Protein AF-A0A3C1XB75-F1 (afdb_monomer_lite)

Sequence (209 aa):
MVLVASLVLFTAVGLPVVGVVQANDVKVDEQVNSETSNEAEIYQPIQLPSEYVAQEQKSNQALDYIKEKYGHSEIESLTITPEDEERVSKALEEYLSLTGYNPLLRRFGRNWWNSRRFIGTVIDVGLIAVGIGAAARSRAALASLLQTHRTLITRVVQGQILRRVGIGVSGIIMSAIRLATTLAGISIGGAITWGLDRDDGRLDGYILA

Secondary structure (DSSP, 8-state):
--------------------------------------TTS---PPPPPGGGHHHHHHHHHHHHHHHHHHTT----SSS--HHHHHHHHHHHHHHHHHHT--TT----SS-GGGBHHHHHHHHHHHHHHHTHHHH-SSHHHHHHHHHHHHHHHHHHHHHHHHHHH----TTSHHHHHHHHHHSTT--HHHHHHHHHHHHTT--SSBS--

pLDDT: mean 72.85, std 21.48, range [25.12, 96.88]

Radius of gyration: 26.7 Å; chains: 1; bounding box: 97×38×71 Å

Foldseek 3Di:
DDDDDDDDDDDDDDDDDDDDDDDDDDDPPPPPVPCPVPLPPPLDDDDAPPVCVVLVVLLVVLLVVLCVVQQADAPPDLDCDVVLLVQLLVQLVSSCVSSVNDLVPQDFDRDSLQFLSNQLSSLVSSCSSNNLNNHDPALVSSLVSCVSCVVVSQCSSQVSCCVRSVDHQPDCQNSLSVSPSVDPPADSSSSSSCVQCVVVPNSNRGHRD

Structure (mmCIF, N/CA/C/O backbone):
data_AF-A0A3C1XB75-F1
#
_entry.id   AF-A0A3C1XB75-F1
#
loop_
_atom_site.group_PDB
_atom_site.id
_atom_site.type_symbol
_atom_site.label_atom_id
_atom_site.label_alt_id
_atom_site.label_comp_id
_atom_site.label_asym_id
_atom_site.label_entity_id
_atom_site.label_seq_id
_atom_site.pdbx_PDB_ins_code
_atom_site.Cartn_x
_atom_site.Cartn_y
_atom_site.Cartn_z
_atom_site.occupancy
_atom_site.B_iso_or_equiv
_atom_site.auth_seq_id
_atom_site.auth_comp_id
_atom_site.auth_asym_id
_atom_site.auth_atom_id
_atom_site.pdbx_PDB_model_num
ATOM 1 N N . MET A 1 1 ? 80.522 11.376 54.074 1.00 36.12 1 MET A N 1
ATOM 2 C CA . MET A 1 1 ? 80.446 10.521 52.869 1.00 36.12 1 MET A CA 1
ATOM 3 C C . MET A 1 1 ? 79.003 10.490 52.404 1.00 36.12 1 MET A C 1
ATOM 5 O O . MET A 1 1 ? 78.111 10.430 53.237 1.00 36.12 1 MET A O 1
ATOM 9 N N . VAL A 1 2 ? 78.819 10.682 51.103 1.00 29.94 2 VAL A N 1
ATOM 10 C CA . VAL A 1 2 ? 77.564 10.978 50.393 1.00 29.94 2 VAL A CA 1
ATOM 11 C C . VAL A 1 2 ? 76.706 9.723 50.213 1.00 29.94 2 VAL A C 1
ATOM 13 O O . VAL A 1 2 ? 77.279 8.674 49.942 1.00 29.94 2 VAL A O 1
ATOM 16 N N . LEU A 1 3 ? 75.375 9.868 50.317 1.00 27.72 3 LEU A N 1
ATOM 17 C CA . LEU A 1 3 ? 74.313 9.341 49.419 1.00 27.72 3 LEU A CA 1
ATOM 18 C C . LEU A 1 3 ? 72.962 9.476 50.159 1.00 27.72 3 LEU A C 1
ATOM 20 O O . LEU A 1 3 ? 72.711 8.762 51.119 1.00 27.72 3 LEU A O 1
ATOM 24 N N . VAL A 1 4 ? 72.223 10.581 49.987 1.00 29.34 4 VAL A N 1
ATOM 25 C CA . VAL A 1 4 ? 71.220 10.853 48.926 1.00 29.34 4 VAL A CA 1
ATOM 26 C C . VAL A 1 4 ? 70.070 9.841 48.933 1.00 29.34 4 VAL A C 1
ATOM 28 O O . VAL A 1 4 ? 70.265 8.699 48.544 1.00 29.34 4 VAL A O 1
ATOM 31 N N . ALA A 1 5 ? 68.866 10.296 49.296 1.00 29.50 5 ALA A N 1
ATOM 32 C CA . ALA A 1 5 ? 67.736 10.432 48.365 1.00 29.50 5 ALA A CA 1
ATOM 33 C C . ALA A 1 5 ? 66.467 10.869 49.119 1.00 29.50 5 ALA A C 1
ATOM 35 O O . ALA A 1 5 ? 65.915 10.137 49.938 1.00 29.50 5 ALA A O 1
ATOM 36 N N . SER A 1 6 ? 66.011 12.080 48.814 1.00 31.06 6 SER A N 1
ATOM 37 C CA . SER A 1 6 ? 64.671 12.571 49.124 1.00 31.06 6 SER A CA 1
ATOM 38 C C . SER A 1 6 ? 63.645 11.995 48.140 1.00 31.06 6 SER A C 1
ATOM 40 O O . SER A 1 6 ? 63.976 11.799 46.974 1.00 31.06 6 SER A O 1
ATOM 42 N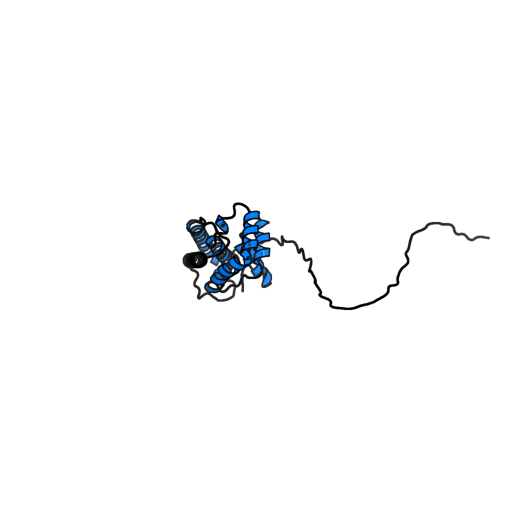 N . LEU A 1 7 ? 62.391 11.885 48.600 1.00 28.86 7 LEU A N 1
ATOM 43 C CA . LEU A 1 7 ? 61.169 12.432 47.970 1.00 28.86 7 LEU A CA 1
ATOM 44 C C . LEU A 1 7 ? 59.985 11.441 47.863 1.00 28.86 7 LEU A C 1
ATOM 46 O O . LEU A 1 7 ? 59.906 10.600 46.979 1.00 28.86 7 LEU A O 1
ATOM 50 N N . VAL A 1 8 ? 59.066 11.604 48.820 1.00 33.09 8 VAL A N 1
ATOM 51 C CA . VAL A 1 8 ? 57.598 11.764 48.717 1.00 33.09 8 VAL A CA 1
ATOM 52 C C . VAL A 1 8 ? 56.913 11.461 47.361 1.00 33.09 8 VAL A C 1
ATOM 54 O O . VAL A 1 8 ? 57.216 12.114 46.371 1.00 33.09 8 VAL A O 1
ATOM 57 N N . LEU A 1 9 ? 55.871 10.610 47.346 1.00 26.84 9 LEU A N 1
ATOM 58 C CA . LEU A 1 9 ? 54.427 10.968 47.315 1.00 26.84 9 LEU A CA 1
ATOM 59 C C . LEU A 1 9 ? 53.575 9.716 46.996 1.00 26.84 9 LEU A C 1
ATOM 61 O O . LEU A 1 9 ? 53.909 8.922 46.122 1.00 26.84 9 LEU A O 1
ATOM 65 N N . PHE A 1 10 ? 52.461 9.553 47.712 1.00 33.44 10 PHE A N 1
ATOM 66 C CA . PHE A 1 10 ? 51.493 8.464 47.545 1.00 33.44 10 PHE A CA 1
ATOM 67 C C . PHE A 1 10 ? 50.733 8.543 46.212 1.00 33.44 10 PHE A C 1
ATOM 69 O O . PHE A 1 10 ? 50.165 9.585 45.892 1.00 33.44 10 PHE A O 1
ATOM 76 N N . THR A 1 11 ? 50.589 7.406 45.525 1.00 30.80 11 THR A N 1
ATOM 77 C CA . THR A 1 11 ? 49.416 7.110 44.684 1.00 30.80 11 THR A CA 1
ATOM 78 C C . THR A 1 11 ? 48.964 5.664 44.886 1.00 30.80 11 THR A C 1
ATOM 80 O O . THR A 1 11 ? 49.751 4.777 45.208 1.00 30.80 11 THR A O 1
ATOM 83 N N . ALA A 1 12 ? 47.649 5.489 44.788 1.00 42.78 12 ALA A N 1
ATOM 84 C CA . ALA A 1 12 ? 46.877 4.314 45.155 1.00 42.78 12 ALA A CA 1
ATOM 85 C C . ALA A 1 12 ? 46.947 3.178 44.128 1.00 42.78 12 ALA A C 1
ATOM 87 O O . ALA A 1 12 ? 46.823 3.441 42.939 1.00 42.78 12 ALA A O 1
ATOM 88 N N . VAL A 1 13 ? 47.002 1.931 44.609 1.00 30.03 13 VAL A N 1
ATOM 89 C CA . VAL A 1 13 ? 46.538 0.688 43.955 1.00 30.03 13 VAL A CA 1
ATOM 90 C C . VAL A 1 13 ? 46.279 -0.282 45.124 1.00 30.03 13 VAL A C 1
ATOM 92 O O . VAL A 1 13 ? 47.150 -0.448 45.969 1.00 30.03 13 VAL A O 1
ATOM 95 N N . GLY A 1 14 ? 45.063 -0.751 45.400 1.00 39.84 14 GLY A N 1
ATOM 96 C CA . GLY A 1 14 ? 44.309 -1.734 44.624 1.00 39.84 14 GLY A CA 1
ATOM 97 C C . GLY A 1 14 ? 44.578 -3.119 45.218 1.00 39.84 14 GLY A C 1
ATOM 98 O O . GLY A 1 14 ? 45.729 -3.536 45.245 1.00 39.84 14 GLY A O 1
ATOM 99 N N . LEU A 1 15 ? 43.554 -3.830 45.700 1.00 28.73 15 LEU A N 1
ATOM 100 C CA . LEU A 1 15 ? 43.683 -5.263 45.978 1.00 28.73 15 LEU A CA 1
ATOM 101 C C . LEU A 1 15 ? 42.408 -6.050 45.637 1.00 28.73 15 LEU A C 1
ATOM 103 O O . LEU A 1 15 ? 41.316 -5.479 45.669 1.00 28.73 15 LEU A O 1
ATOM 107 N N . PRO A 1 16 ? 42.559 -7.341 45.277 1.00 35.97 16 PRO A N 1
ATOM 108 C CA . PRO A 1 16 ? 41.628 -8.038 44.403 1.00 35.97 16 PRO A CA 1
ATOM 109 C C . PRO A 1 16 ? 41.125 -9.385 44.983 1.00 35.97 16 PRO A C 1
ATOM 111 O O . PRO A 1 16 ? 41.622 -9.861 45.995 1.00 35.97 16 PRO A O 1
ATOM 114 N N . VAL A 1 17 ? 40.197 -10.013 44.249 1.00 32.06 17 VAL A N 1
ATOM 115 C CA . VAL A 1 17 ? 39.879 -11.464 44.188 1.00 32.06 17 VAL A CA 1
ATOM 116 C C . VAL A 1 17 ? 39.341 -12.164 45.457 1.00 32.06 17 VAL A C 1
ATOM 118 O O . VAL A 1 17 ? 39.941 -12.142 46.521 1.00 32.06 17 VAL A O 1
ATOM 121 N N . VAL A 1 18 ? 38.228 -12.892 45.293 1.00 28.56 18 VAL A N 1
ATOM 122 C CA . VAL A 1 18 ? 38.076 -14.368 45.419 1.00 28.56 18 VAL A CA 1
ATOM 123 C C . VAL A 1 18 ? 36.593 -14.680 45.656 1.00 28.56 18 VAL A C 1
ATOM 125 O O . VAL A 1 18 ? 35.977 -14.191 46.598 1.00 28.56 18 VAL A O 1
ATOM 128 N N . GLY A 1 19 ? 36.019 -15.470 44.747 1.00 31.75 19 GLY A N 1
ATOM 129 C CA . GLY A 1 19 ? 34.617 -15.874 44.760 1.00 31.75 19 GLY A CA 1
ATOM 130 C C . GLY A 1 19 ? 34.340 -17.173 45.513 1.00 31.75 19 GLY A C 1
ATOM 131 O O . GLY A 1 19 ? 35.252 -17.864 45.959 1.00 31.75 19 GLY A O 1
ATOM 132 N N . VAL A 1 20 ? 33.054 -17.527 45.558 1.00 29.64 20 VAL A N 1
ATOM 133 C CA . VAL A 1 20 ? 32.569 -18.897 45.762 1.00 29.64 20 VAL A CA 1
ATOM 134 C C . VAL A 1 20 ? 31.421 -19.147 44.774 1.00 29.64 20 VAL A C 1
ATOM 136 O O . VAL A 1 20 ? 30.495 -18.348 44.662 1.00 29.64 20 VAL A O 1
ATOM 139 N N . VAL A 1 21 ? 31.560 -20.241 44.025 1.00 30.59 21 VAL A N 1
ATOM 140 C CA . VAL A 1 21 ? 30.661 -20.836 43.014 1.00 30.59 21 VAL A CA 1
ATOM 141 C C . VAL A 1 21 ? 29.564 -21.643 43.743 1.00 30.59 21 VAL A C 1
ATOM 143 O O . VAL A 1 21 ? 29.858 -22.200 44.793 1.00 30.59 21 VAL A O 1
ATOM 146 N N . GLN A 1 22 ? 28.283 -21.672 43.342 1.00 28.11 22 GLN A N 1
ATOM 147 C CA . GLN A 1 22 ? 27.605 -22.619 42.416 1.00 28.11 22 GLN A CA 1
ATOM 148 C C . GLN A 1 22 ? 26.078 -22.323 42.556 1.00 28.11 22 GLN A C 1
ATOM 150 O O . GLN A 1 22 ? 25.660 -21.912 43.632 1.00 28.11 22 GLN A O 1
ATOM 155 N N . ALA A 1 23 ? 25.173 -22.451 41.580 1.00 29.08 23 ALA A N 1
ATOM 156 C CA . ALA A 1 23 ? 24.988 -23.542 40.636 1.00 29.08 23 ALA A CA 1
ATOM 157 C C . ALA A 1 23 ? 24.264 -23.112 39.344 1.00 29.08 23 ALA A C 1
ATOM 159 O O . ALA A 1 23 ? 23.536 -22.124 39.307 1.00 29.08 23 ALA A O 1
ATOM 160 N N . ASN A 1 24 ? 24.524 -23.903 38.303 1.00 35.34 24 ASN A N 1
ATOM 161 C CA . ASN A 1 24 ? 23.950 -23.856 36.964 1.00 35.34 24 ASN A CA 1
ATOM 162 C C . ASN A 1 24 ? 22.414 -23.883 36.986 1.00 35.34 24 ASN A C 1
ATOM 164 O O . ASN A 1 24 ? 21.842 -24.660 37.743 1.00 35.34 24 ASN A O 1
ATOM 168 N N . ASP A 1 25 ? 21.766 -23.125 36.098 1.00 29.78 25 ASP A N 1
ATOM 169 C CA . ASP A 1 25 ? 21.151 -23.731 34.911 1.00 29.78 25 ASP A CA 1
ATOM 170 C C . ASP A 1 25 ? 20.560 -22.686 33.944 1.00 29.78 25 ASP A C 1
ATOM 172 O O . ASP A 1 25 ? 19.950 -21.700 34.341 1.00 29.78 25 ASP A O 1
ATOM 176 N N . VAL A 1 26 ? 20.763 -22.968 32.651 1.00 31.72 26 VAL A N 1
ATOM 177 C CA . VAL A 1 26 ? 20.165 -22.356 31.449 1.00 31.72 26 VAL A CA 1
ATOM 178 C C . VAL A 1 26 ? 20.532 -20.892 31.155 1.00 31.72 26 VAL A C 1
ATOM 180 O O . VAL A 1 26 ? 19.888 -19.938 31.582 1.00 31.72 26 VAL A O 1
ATOM 183 N N . LYS A 1 27 ? 21.521 -20.726 30.265 1.00 25.12 27 LYS A N 1
ATOM 184 C CA . LYS A 1 27 ? 21.645 -19.526 29.431 1.00 25.12 27 LYS A CA 1
ATOM 185 C C . LYS A 1 27 ? 20.451 -19.459 28.477 1.00 25.12 27 LYS A C 1
ATOM 187 O O . LYS A 1 27 ? 20.427 -20.159 27.467 1.00 25.12 27 LYS A O 1
ATOM 192 N N . VAL A 1 28 ? 19.495 -18.588 28.769 1.00 31.84 28 VAL A N 1
ATOM 193 C CA . VAL A 1 28 ? 18.826 -17.850 27.700 1.00 31.84 28 VAL A CA 1
ATOM 194 C C . VAL A 1 28 ? 19.757 -16.678 27.427 1.00 31.84 28 VAL A C 1
ATOM 196 O O . VAL A 1 28 ? 19.811 -15.741 28.219 1.00 31.84 28 VAL A O 1
ATOM 199 N N . ASP A 1 29 ? 20.558 -16.771 26.363 1.00 28.27 29 ASP A N 1
ATOM 200 C CA . ASP A 1 29 ? 21.160 -15.577 25.768 1.00 28.27 29 ASP A CA 1
ATOM 201 C C . ASP A 1 29 ? 20.000 -14.749 25.210 1.00 28.27 29 ASP A C 1
ATOM 203 O O . ASP A 1 29 ? 19.654 -14.800 24.032 1.00 28.27 29 ASP A O 1
ATOM 207 N N . GLU A 1 30 ? 19.356 -13.990 26.090 1.00 33.44 30 GLU A N 1
ATOM 208 C CA . GLU A 1 30 ? 18.640 -12.795 25.695 1.00 33.44 30 GLU A CA 1
ATOM 209 C C . GLU A 1 30 ? 19.725 -11.753 25.408 1.00 33.44 30 GLU A C 1
ATOM 211 O O . GLU A 1 30 ? 19.961 -10.813 26.166 1.00 33.44 30 GLU A O 1
ATOM 216 N N . GLN A 1 31 ? 20.431 -11.945 24.288 1.00 27.83 31 GLN A N 1
ATOM 217 C CA . GLN A 1 31 ? 21.004 -10.818 23.573 1.00 27.83 31 GLN A CA 1
ATOM 218 C C . GLN A 1 31 ? 19.809 -9.989 23.100 1.00 27.83 31 GLN A C 1
ATOM 220 O O . GLN A 1 31 ? 19.358 -10.066 21.958 1.00 27.83 31 GLN A O 1
ATOM 225 N N . VAL A 1 32 ? 19.296 -9.159 24.007 1.00 37.03 32 VAL A N 1
ATOM 226 C CA . VAL A 1 32 ? 18.780 -7.857 23.629 1.00 37.03 32 VAL A CA 1
ATOM 227 C C . VAL A 1 32 ? 19.977 -7.168 22.995 1.00 37.03 32 VAL A C 1
ATOM 229 O O . VAL A 1 32 ? 20.787 -6.540 23.674 1.00 37.03 32 VAL A O 1
ATOM 232 N N . ASN A 1 33 ? 20.141 -7.365 21.686 1.00 30.86 33 ASN A N 1
ATOM 233 C CA . ASN A 1 33 ? 20.952 -6.477 20.885 1.00 30.86 33 ASN A CA 1
ATOM 234 C C . ASN A 1 33 ? 20.280 -5.115 21.032 1.00 30.86 33 ASN A C 1
ATOM 236 O O . ASN A 1 33 ? 19.321 -4.779 20.339 1.00 30.86 33 ASN A O 1
ATOM 240 N N . SER A 1 34 ? 20.771 -4.349 22.002 1.00 38.91 34 SER A N 1
ATOM 241 C CA . SER A 1 34 ? 20.609 -2.913 22.102 1.00 38.91 34 SER A CA 1
ATOM 242 C C . SER A 1 34 ? 21.405 -2.284 20.965 1.00 38.91 34 SER A C 1
ATOM 244 O O . SER A 1 34 ? 22.371 -1.556 21.169 1.00 38.91 34 SER A O 1
ATOM 246 N N . GLU A 1 35 ? 21.005 -2.606 19.747 1.00 35.00 35 GLU A N 1
ATOM 247 C CA . GLU A 1 35 ? 21.258 -1.793 18.587 1.00 35.00 35 GLU A CA 1
ATOM 248 C C . GLU A 1 35 ? 20.066 -0.852 18.48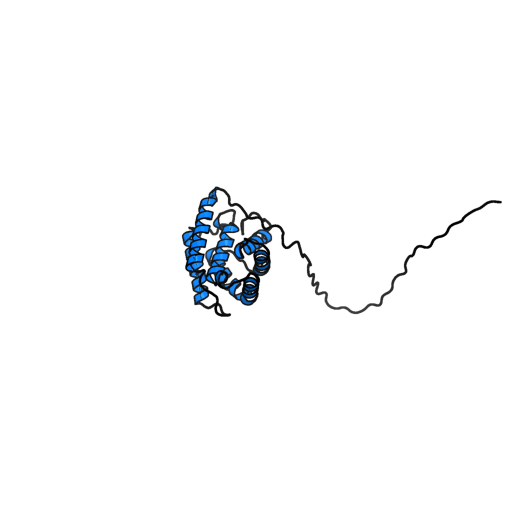3 1.00 35.00 35 GLU A C 1
ATOM 250 O O . GLU A 1 35 ? 19.183 -0.968 17.637 1.00 35.00 35 GLU A O 1
ATOM 255 N N . THR A 1 36 ? 20.073 0.148 19.363 1.00 38.22 36 THR A N 1
ATOM 256 C CA . THR A 1 36 ? 19.521 1.465 19.044 1.00 38.22 36 THR A CA 1
ATOM 257 C C . THR A 1 36 ? 20.415 2.071 17.955 1.00 38.22 36 THR A C 1
ATOM 259 O O . THR A 1 36 ? 21.083 3.083 18.148 1.00 38.22 36 THR A O 1
ATOM 262 N N . SER A 1 37 ? 20.512 1.383 16.819 1.00 40.25 37 SER A N 1
ATOM 263 C CA . SER A 1 37 ? 21.239 1.799 15.635 1.00 40.25 37 SER A CA 1
ATOM 264 C C . SER A 1 37 ? 20.404 2.902 15.023 1.00 40.25 37 SER A C 1
ATOM 266 O O . SER A 1 37 ? 19.467 2.612 14.293 1.00 40.25 37 SER A O 1
ATOM 268 N N . ASN A 1 38 ? 20.682 4.145 15.429 1.00 45.59 38 ASN A N 1
ATOM 269 C CA . ASN A 1 38 ? 20.239 5.391 14.806 1.00 45.59 38 ASN A CA 1
ATOM 270 C C . ASN A 1 38 ? 18.934 5.230 14.003 1.00 45.59 38 ASN A C 1
ATOM 272 O O . ASN A 1 38 ? 18.988 5.022 12.793 1.00 45.59 38 ASN A O 1
ATOM 276 N N . GLU A 1 39 ? 17.761 5.359 14.639 1.00 48.62 39 GLU A N 1
ATOM 277 C CA . GLU A 1 39 ? 16.427 5.266 13.990 1.00 48.62 39 GLU A CA 1
ATOM 278 C C . GLU A 1 39 ? 16.197 6.318 12.864 1.00 48.62 39 GLU A C 1
ATOM 280 O O . GLU A 1 39 ? 15.101 6.453 12.325 1.00 48.62 39 GLU A O 1
ATOM 285 N N . ALA A 1 40 ? 17.245 7.055 12.491 1.00 48.78 40 ALA A N 1
ATOM 286 C CA . ALA A 1 40 ? 17.360 7.995 11.391 1.00 48.78 40 ALA A CA 1
ATOM 287 C C . ALA A 1 40 ? 18.555 7.659 10.475 1.00 48.78 40 ALA A C 1
ATOM 289 O O . ALA A 1 40 ? 19.253 8.563 10.012 1.00 48.78 40 ALA A O 1
ATOM 290 N N . GLU A 1 41 ? 18.823 6.381 10.191 1.00 55.88 41 GLU A N 1
ATOM 291 C CA . GLU A 1 41 ? 19.498 6.046 8.935 1.00 55.88 41 GLU A CA 1
ATOM 292 C C . GLU A 1 41 ? 18.631 6.650 7.822 1.00 55.88 41 GLU A C 1
ATOM 294 O O . GLU A 1 41 ? 17.483 6.258 7.617 1.00 55.88 41 GLU A O 1
ATOM 299 N N . ILE A 1 42 ? 19.119 7.763 7.276 1.00 64.31 42 ILE A N 1
ATOM 300 C CA . ILE A 1 42 ? 18.315 8.800 6.632 1.00 64.31 42 ILE A CA 1
ATOM 301 C C . ILE A 1 42 ? 17.463 8.154 5.543 1.00 64.31 42 ILE A C 1
ATOM 303 O O . ILE A 1 42 ? 18.012 7.659 4.561 1.00 64.31 42 ILE A O 1
ATOM 307 N N . TYR A 1 43 ? 16.136 8.162 5.705 1.00 65.44 43 TYR A N 1
ATOM 308 C CA . TYR A 1 43 ? 15.220 7.763 4.642 1.00 65.44 43 TYR A CA 1
ATOM 309 C C . TYR A 1 43 ? 15.577 8.556 3.383 1.00 65.44 43 TYR A C 1
ATOM 311 O O . TYR A 1 43 ? 15.373 9.769 3.322 1.00 65.44 43 TYR A O 1
ATOM 319 N N . GLN A 1 44 ? 16.141 7.876 2.388 1.00 66.50 44 GLN A N 1
ATOM 320 C CA . GLN A 1 44 ? 16.466 8.493 1.112 1.00 66.50 44 GLN A CA 1
ATOM 321 C C . GLN A 1 44 ? 15.243 8.350 0.211 1.00 66.50 44 GLN A C 1
ATOM 323 O O . GLN A 1 44 ? 14.865 7.220 -0.104 1.00 66.50 44 GLN A O 1
ATOM 328 N N . PRO A 1 45 ? 14.567 9.433 -0.204 1.00 64.69 45 PRO A N 1
ATOM 329 C CA . PRO A 1 45 ? 13.555 9.330 -1.244 1.00 64.69 45 PRO A CA 1
ATOM 330 C C . PRO A 1 45 ? 14.235 8.872 -2.538 1.00 64.69 45 PRO A C 1
ATOM 332 O O . PRO A 1 45 ? 15.220 9.462 -2.970 1.00 64.69 45 PRO A O 1
ATOM 335 N N . ILE A 1 46 ? 13.728 7.804 -3.151 1.00 69.25 46 ILE A N 1
ATOM 336 C CA . ILE A 1 46 ? 14.305 7.285 -4.393 1.00 69.25 46 ILE A CA 1
ATOM 337 C C . ILE A 1 46 ? 13.624 7.942 -5.579 1.00 69.25 46 ILE A C 1
ATOM 339 O O . ILE A 1 46 ? 12.396 7.959 -5.676 1.00 69.25 46 ILE A O 1
ATOM 343 N N . GLN A 1 47 ? 14.448 8.484 -6.472 1.00 70.44 47 GLN A N 1
ATOM 344 C CA . GLN A 1 47 ? 14.017 8.878 -7.802 1.00 70.44 47 GLN A CA 1
ATOM 345 C C . GLN A 1 47 ? 13.999 7.641 -8.691 1.00 70.44 47 GLN A C 1
ATOM 347 O O . GLN A 1 47 ? 14.989 6.916 -8.796 1.00 70.44 47 GLN A O 1
ATOM 352 N N . LEU A 1 48 ? 12.850 7.400 -9.313 1.00 76.75 48 LEU A N 1
ATOM 353 C CA . LEU A 1 48 ? 12.727 6.372 -10.330 1.00 76.75 48 LEU A CA 1
ATOM 354 C C . LEU A 1 48 ? 13.574 6.740 -11.563 1.00 76.75 48 LEU A C 1
ATOM 356 O O . LEU A 1 48 ? 13.737 7.927 -11.858 1.00 76.75 48 LEU A O 1
ATOM 360 N N . PRO A 1 49 ? 14.087 5.742 -12.306 1.00 81.19 49 PRO A N 1
ATOM 361 C CA . PRO A 1 49 ? 14.659 5.953 -13.631 1.00 81.19 49 PRO A CA 1
ATOM 362 C C . PRO A 1 49 ? 13.730 6.768 -14.535 1.00 81.19 49 PRO A C 1
ATOM 364 O O . PRO A 1 49 ? 12.502 6.682 -14.425 1.00 81.19 49 PRO A O 1
ATOM 367 N N . SER A 1 50 ? 14.310 7.542 -15.454 1.00 81.25 50 SER A N 1
ATOM 368 C CA . SER A 1 50 ? 13.554 8.456 -16.316 1.00 81.25 50 SER A CA 1
ATOM 369 C C . SER A 1 50 ? 12.522 7.736 -17.190 1.00 81.25 50 SER A C 1
ATOM 371 O O . SER A 1 50 ? 11.469 8.308 -17.472 1.00 81.25 50 SER A O 1
ATOM 373 N N . GLU A 1 51 ? 12.753 6.467 -17.549 1.00 82.56 51 GLU A N 1
ATOM 374 C CA . GLU A 1 51 ? 11.776 5.649 -18.277 1.00 82.56 51 GLU A CA 1
ATOM 375 C C . GLU A 1 51 ? 10.479 5.357 -17.499 1.00 82.56 51 GLU A C 1
ATOM 377 O O . GLU A 1 51 ? 9.484 4.961 -18.108 1.00 82.56 51 GLU A O 1
ATOM 382 N N . TYR A 1 52 ? 10.464 5.562 -16.176 1.00 85.44 52 TYR A N 1
ATOM 383 C CA . TYR A 1 52 ? 9.335 5.235 -15.298 1.00 85.44 52 TYR A CA 1
ATOM 384 C C . TYR A 1 52 ? 8.584 6.448 -14.737 1.00 85.44 52 TYR A C 1
ATOM 386 O O . TYR A 1 52 ? 7.624 6.283 -13.980 1.00 85.44 52 TYR A O 1
ATOM 394 N N . VAL A 1 53 ? 8.950 7.665 -15.149 1.00 86.00 53 VAL A N 1
ATOM 395 C CA . VAL A 1 53 ? 8.287 8.911 -14.716 1.00 86.00 53 VAL A CA 1
ATOM 396 C C . VAL A 1 53 ? 6.792 8.908 -15.057 1.00 86.00 53 VAL A C 1
ATOM 398 O O . VAL A 1 53 ? 5.961 9.335 -14.257 1.00 86.00 53 VAL A O 1
ATOM 401 N N . ALA A 1 54 ? 6.413 8.373 -16.221 1.00 89.94 54 ALA A N 1
ATOM 402 C CA . ALA A 1 54 ? 5.008 8.296 -16.621 1.00 89.94 54 ALA A CA 1
ATOM 403 C C . ALA A 1 54 ? 4.195 7.355 -15.710 1.00 89.94 54 ALA A C 1
ATOM 405 O O . ALA A 1 54 ? 3.042 7.636 -15.382 1.00 89.94 54 ALA A O 1
ATOM 406 N N . GLN A 1 55 ? 4.787 6.239 -15.288 1.00 91.06 55 GLN A N 1
ATOM 407 C CA . GLN A 1 55 ? 4.180 5.259 -14.389 1.00 91.06 55 GLN A CA 1
ATOM 408 C C . GLN A 1 55 ? 4.060 5.829 -12.977 1.00 91.06 55 GLN A C 1
ATOM 410 O O . GLN A 1 55 ? 3.031 5.653 -12.330 1.00 91.06 55 GLN A O 1
ATOM 415 N N . GLU A 1 56 ? 5.066 6.574 -12.525 1.00 89.00 56 GLU A N 1
ATOM 416 C CA . GLU A 1 56 ? 5.018 7.309 -11.263 1.00 89.00 56 GLU A CA 1
ATOM 417 C C . GLU A 1 56 ? 3.882 8.339 -11.253 1.00 89.00 56 GLU A C 1
ATOM 419 O O . GLU A 1 56 ? 3.103 8.396 -10.301 1.00 89.00 56 GLU A O 1
ATOM 424 N N . GLN A 1 57 ? 3.724 9.105 -12.335 1.00 91.75 57 GLN A N 1
ATOM 425 C CA . GLN A 1 57 ? 2.636 10.072 -12.460 1.00 91.75 57 GLN A CA 1
ATOM 426 C C . GLN A 1 57 ? 1.260 9.393 -12.433 1.00 91.75 57 GLN A C 1
ATOM 428 O O . GLN A 1 57 ? 0.379 9.844 -11.701 1.00 91.75 57 GLN A O 1
ATOM 433 N N . LYS A 1 58 ? 1.087 8.278 -13.157 1.00 94.44 58 LYS A N 1
ATOM 434 C CA . LYS A 1 58 ? -0.147 7.471 -13.107 1.00 94.44 58 LYS A CA 1
ATOM 435 C C . LYS A 1 58 ? -0.420 6.924 -11.710 1.00 94.44 58 LYS A C 1
ATOM 437 O O . LYS A 1 58 ? -1.555 6.968 -11.252 1.00 94.44 58 LYS A O 1
ATOM 442 N N . SER A 1 59 ? 0.613 6.440 -11.022 1.00 93.94 59 SER A N 1
ATOM 443 C CA . SER A 1 59 ? 0.515 5.971 -9.638 1.00 93.94 59 SER A CA 1
ATOM 444 C C . SER A 1 59 ? 0.044 7.074 -8.693 1.00 93.94 59 SER A C 1
ATOM 446 O O . SER A 1 59 ? -0.844 6.835 -7.879 1.00 93.94 59 SER A O 1
ATOM 448 N N . ASN A 1 60 ? 0.588 8.286 -8.816 1.00 93.19 60 ASN A N 1
ATOM 449 C CA . ASN A 1 60 ? 0.177 9.418 -7.984 1.00 93.19 60 ASN A CA 1
ATOM 450 C C . ASN A 1 60 ? -1.280 9.823 -8.266 1.00 93.19 60 ASN A C 1
ATOM 452 O O . ASN A 1 60 ? -2.058 9.980 -7.332 1.00 93.19 60 ASN A O 1
ATOM 456 N N . GLN A 1 61 ? -1.675 9.899 -9.541 1.00 95.75 61 GLN A N 1
ATOM 457 C CA . GLN A 1 61 ? -3.063 10.186 -9.932 1.00 95.75 61 GLN A CA 1
ATOM 458 C C . GLN A 1 61 ? -4.041 9.120 -9.418 1.00 95.75 61 GLN A C 1
ATOM 460 O O . GLN A 1 61 ? -5.109 9.448 -8.905 1.00 95.75 61 GLN A O 1
ATOM 465 N N . ALA A 1 62 ? -3.667 7.842 -9.516 1.00 96.88 62 ALA A N 1
ATOM 466 C CA . ALA A 1 62 ? -4.461 6.740 -8.987 1.00 96.88 62 ALA A CA 1
ATOM 467 C C . ALA A 1 62 ? -4.582 6.815 -7.459 1.00 96.88 62 ALA A C 1
ATOM 469 O O . ALA A 1 62 ? -5.662 6.601 -6.919 1.00 96.88 62 ALA A O 1
ATOM 470 N N . LEU A 1 63 ? -3.498 7.149 -6.754 1.00 94.62 63 LEU A N 1
ATOM 471 C CA . LEU A 1 63 ? -3.528 7.337 -5.306 1.00 94.62 63 LEU A CA 1
ATOM 472 C C . LEU A 1 63 ? -4.480 8.471 -4.904 1.00 94.62 63 LEU A C 1
ATOM 474 O O . LEU A 1 63 ? -5.233 8.311 -3.945 1.00 94.62 63 LEU A O 1
ATOM 478 N N . ASP A 1 64 ? -4.464 9.595 -5.618 1.00 94.56 64 ASP A N 1
ATOM 479 C CA . ASP A 1 64 ? -5.350 10.725 -5.326 1.00 94.56 64 ASP A CA 1
ATOM 480 C C . ASP A 1 64 ? -6.825 10.355 -5.539 1.00 94.56 64 ASP A C 1
ATOM 482 O O . ASP A 1 64 ? -7.651 10.631 -4.668 1.00 94.56 64 ASP A O 1
ATOM 486 N N . TYR A 1 65 ? -7.136 9.604 -6.602 1.00 95.25 65 TYR A N 1
ATOM 487 C CA . TYR A 1 65 ? -8.467 9.021 -6.807 1.00 95.25 65 TYR A CA 1
ATOM 488 C C . TYR A 1 65 ? -8.894 8.111 -5.643 1.00 95.25 65 TYR A C 1
ATOM 490 O O . TYR A 1 65 ? -10.015 8.210 -5.138 1.00 95.25 65 TYR A O 1
ATOM 498 N N . ILE A 1 66 ? -8.001 7.232 -5.174 1.00 94.50 66 ILE A N 1
ATOM 499 C CA . ILE A 1 66 ? -8.296 6.348 -4.038 1.00 94.50 66 ILE A CA 1
ATOM 500 C C . ILE A 1 66 ? -8.536 7.147 -2.758 1.00 94.50 66 ILE A C 1
ATOM 502 O O . ILE A 1 66 ? -9.455 6.819 -2.009 1.00 94.50 66 ILE A O 1
ATOM 506 N N . LYS A 1 67 ? -7.743 8.188 -2.488 1.00 91.56 67 LYS A N 1
ATOM 507 C CA . LYS A 1 67 ? -7.943 9.053 -1.316 1.00 91.56 67 LYS A CA 1
ATOM 508 C C . LYS A 1 67 ? -9.299 9.744 -1.363 1.00 91.56 67 LYS A C 1
ATOM 510 O O . LYS A 1 67 ? -9.988 9.769 -0.351 1.00 91.56 67 LYS A O 1
ATOM 515 N N . GLU A 1 68 ? -9.702 10.261 -2.519 1.00 91.62 68 GLU A N 1
ATOM 516 C CA . GLU A 1 68 ? -11.009 10.899 -2.681 1.00 91.62 68 GLU A CA 1
ATOM 517 C C . GLU A 1 68 ? -12.150 9.904 -2.422 1.00 91.62 68 GLU A C 1
ATOM 519 O O . GLU A 1 68 ? -13.062 10.173 -1.638 1.00 91.62 68 GLU A O 1
ATOM 524 N N . LYS A 1 69 ? -12.066 8.712 -3.018 1.00 92.56 69 LYS A N 1
ATOM 525 C CA . LYS A 1 69 ? -13.139 7.713 -2.964 1.00 92.56 69 LYS A CA 1
ATOM 526 C C . LYS A 1 69 ? -13.216 6.946 -1.643 1.00 92.56 69 LYS A C 1
ATOM 528 O O . LYS A 1 69 ? -14.308 6.691 -1.145 1.00 92.56 69 LYS A O 1
ATOM 533 N N . TYR A 1 70 ? -12.073 6.563 -1.078 1.00 89.56 70 TYR A N 1
ATOM 534 C CA . TYR A 1 70 ? -11.984 5.681 0.091 1.00 89.56 70 TYR A CA 1
ATOM 535 C C . TYR A 1 70 ? -11.433 6.373 1.343 1.00 89.56 70 TYR A C 1
ATOM 537 O O . TYR A 1 70 ? -11.493 5.784 2.418 1.00 89.56 70 TYR A O 1
ATOM 545 N N . GLY A 1 71 ? -10.916 7.599 1.252 1.00 84.06 71 GLY A N 1
ATOM 546 C CA . GLY A 1 71 ? -10.294 8.303 2.380 1.00 84.06 71 GLY A CA 1
ATOM 547 C C . GLY A 1 71 ? -11.267 8.927 3.380 1.00 84.06 71 GLY A C 1
ATOM 548 O O . GLY A 1 71 ? -10.815 9.493 4.365 1.00 84.06 71 GLY A O 1
ATOM 549 N N . HIS A 1 72 ? -12.578 8.828 3.153 1.00 78.19 72 HIS A N 1
ATOM 550 C CA . HIS A 1 72 ? -13.603 9.441 4.008 1.00 78.19 72 HIS A CA 1
ATOM 551 C C . HIS A 1 72 ? -14.207 8.498 5.052 1.00 78.19 72 HIS A C 1
ATOM 553 O O . HIS A 1 72 ? -15.106 8.909 5.778 1.00 78.19 72 HIS A O 1
ATOM 559 N N . SER A 1 73 ? -13.775 7.238 5.126 1.00 70.38 73 SER A N 1
ATOM 560 C CA . SER A 1 73 ? -14.340 6.320 6.120 1.00 70.38 73 SER A CA 1
ATOM 561 C C . SER A 1 73 ? -13.398 6.064 7.267 1.00 70.38 73 SER A C 1
ATOM 563 O O . SER A 1 73 ? -12.222 5.765 7.069 1.00 70.38 73 SER A O 1
ATOM 565 N N . GLU A 1 74 ? -13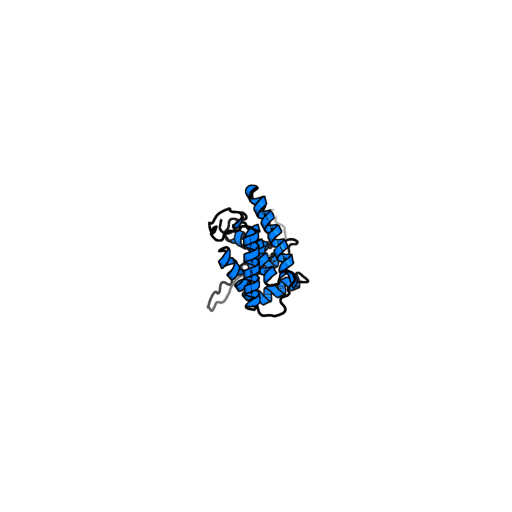.968 6.127 8.458 1.00 67.69 74 GLU A N 1
ATOM 566 C CA . GLU A 1 74 ? -13.295 5.839 9.708 1.00 67.69 74 GLU A CA 1
ATOM 567 C C . GLU A 1 74 ? -13.553 4.380 10.102 1.00 67.69 74 GLU A C 1
ATOM 569 O O . GLU A 1 74 ? -14.637 3.839 9.883 1.00 67.69 74 GLU A O 1
ATOM 574 N N . ILE A 1 75 ? -12.548 3.734 10.694 1.00 65.44 75 ILE A N 1
ATOM 575 C CA . ILE A 1 75 ? -12.758 2.460 11.383 1.00 65.44 75 ILE A CA 1
ATOM 576 C C . ILE A 1 75 ? -13.511 2.780 12.669 1.00 65.44 75 ILE A C 1
ATOM 578 O O . ILE A 1 75 ? -12.911 3.226 13.646 1.00 65.44 75 ILE A O 1
ATOM 582 N N . GLU A 1 76 ? -14.823 2.574 12.668 1.00 54.53 76 GLU A N 1
ATOM 583 C CA . GLU A 1 76 ? -15.663 2.838 13.842 1.00 54.53 76 GLU A CA 1
ATOM 584 C C . GLU A 1 76 ? -15.584 1.719 14.897 1.00 54.53 76 GLU A C 1
ATOM 586 O O . GLU A 1 76 ? -15.981 1.924 16.044 1.00 54.53 76 GLU A O 1
ATOM 591 N N . SER A 1 77 ? -15.056 0.533 14.553 1.00 53.50 77 SER A N 1
ATOM 592 C CA . SER A 1 77 ? -15.053 -0.633 15.448 1.00 53.50 77 SER A CA 1
ATOM 593 C C . SER A 1 77 ? -13.727 -1.400 15.481 1.00 53.50 77 SER A C 1
ATOM 595 O O . SER A 1 77 ? -12.977 -1.440 14.511 1.00 53.50 77 SER A O 1
ATOM 597 N N . LEU A 1 78 ? -13.466 -2.082 16.603 1.00 57.06 78 LEU A N 1
ATOM 598 C CA . LEU A 1 78 ? -12.256 -2.880 16.864 1.00 57.06 78 LEU A CA 1
ATOM 599 C C . LEU A 1 78 ? -12.085 -4.121 15.955 1.00 57.06 78 LEU A C 1
ATOM 601 O O . LEU A 1 78 ? -11.135 -4.891 16.132 1.00 57.06 78 LEU A O 1
ATOM 605 N N . THR A 1 79 ? -12.994 -4.331 15.007 1.00 67.56 79 THR A N 1
ATOM 606 C CA . THR A 1 79 ? -13.126 -5.549 14.208 1.00 67.56 79 THR A CA 1
ATOM 607 C C . THR A 1 79 ? -13.088 -5.194 12.731 1.00 67.56 79 THR A C 1
ATOM 609 O O . THR A 1 79 ? -13.955 -4.467 12.263 1.00 67.56 79 THR A O 1
ATOM 612 N N . ILE A 1 80 ? -12.109 -5.742 12.002 1.00 72.75 80 ILE A N 1
ATOM 613 C CA . ILE A 1 80 ? -12.136 -5.708 10.537 1.00 72.75 80 ILE A CA 1
ATOM 614 C C . ILE A 1 80 ? -13.204 -6.700 10.082 1.00 72.75 80 ILE A C 1
ATOM 616 O O . ILE A 1 80 ? -13.120 -7.894 10.384 1.00 72.75 80 ILE A O 1
ATOM 620 N N . THR A 1 81 ? -14.224 -6.186 9.412 1.00 81.81 81 THR A N 1
ATOM 621 C CA . THR A 1 81 ? -15.355 -6.952 8.895 1.00 81.81 81 THR A CA 1
ATOM 622 C C . THR A 1 81 ? -15.042 -7.515 7.503 1.00 81.81 81 THR A C 1
ATOM 624 O O . THR A 1 81 ? -14.121 -7.046 6.829 1.00 81.81 81 THR A O 1
ATOM 627 N N . PRO A 1 82 ? -15.810 -8.505 7.013 1.00 84.75 82 PRO A N 1
ATOM 628 C CA . PRO A 1 82 ? -15.721 -8.930 5.616 1.00 84.75 82 PRO A CA 1
ATOM 629 C C . PRO A 1 82 ? -15.926 -7.777 4.618 1.00 84.75 82 PRO A C 1
ATOM 631 O O . PRO A 1 82 ? -15.315 -7.776 3.553 1.00 84.75 82 PRO A O 1
ATOM 634 N N . GLU A 1 83 ? -16.738 -6.779 4.977 1.00 84.81 83 GLU A N 1
ATOM 635 C CA . GLU A 1 83 ? -16.976 -5.579 4.166 1.00 84.81 83 GLU A CA 1
ATOM 636 C C . GLU A 1 83 ? -15.708 -4.720 4.051 1.00 84.81 83 GLU A C 1
ATOM 638 O O . GLU A 1 83 ? -15.383 -4.232 2.968 1.00 84.81 83 GLU A O 1
ATOM 643 N N . ASP A 1 84 ? -14.935 -4.601 5.133 1.00 84.06 84 ASP A N 1
ATOM 644 C CA . ASP A 1 84 ? -13.641 -3.915 5.123 1.00 84.06 84 ASP A CA 1
ATOM 645 C C . ASP A 1 84 ? -12.612 -4.667 4.267 1.00 84.06 84 ASP A C 1
ATOM 647 O O . ASP A 1 84 ? -11.871 -4.055 3.495 1.00 84.06 84 ASP A O 1
ATOM 651 N N . GLU A 1 85 ? -12.573 -6.002 4.346 1.00 87.31 85 GLU A N 1
ATOM 652 C CA . GLU A 1 85 ? -11.702 -6.808 3.480 1.00 87.31 85 GLU A CA 1
ATOM 653 C C . GLU A 1 85 ? -12.063 -6.646 1.997 1.00 87.31 85 GLU A C 1
ATOM 655 O O . GLU A 1 85 ? -11.173 -6.506 1.149 1.00 87.31 85 GLU A O 1
ATOM 660 N N . GLU A 1 86 ? -13.359 -6.639 1.675 1.00 90.50 86 GLU A N 1
ATOM 661 C CA . GLU A 1 86 ? -13.863 -6.409 0.319 1.00 90.50 86 GLU A CA 1
ATOM 662 C C . GLU A 1 86 ? -13.527 -4.998 -0.165 1.00 90.50 86 GLU A C 1
ATOM 664 O O . GLU A 1 86 ? -13.104 -4.804 -1.307 1.00 90.50 86 GLU A O 1
ATOM 669 N N . ARG A 1 87 ? -13.645 -4.002 0.708 1.00 90.75 87 ARG A N 1
ATOM 670 C CA . ARG A 1 87 ? -13.272 -2.625 0.403 1.00 90.75 87 ARG A CA 1
ATOM 671 C C . ARG A 1 87 ? -11.784 -2.488 0.096 1.00 90.75 87 ARG A C 1
ATOM 673 O O . ARG A 1 87 ? -11.432 -1.844 -0.892 1.00 90.75 87 ARG A O 1
ATOM 680 N N . VAL A 1 88 ? -10.912 -3.110 0.890 1.00 92.00 88 VAL A N 1
ATOM 681 C CA . VAL A 1 88 ? -9.465 -3.161 0.612 1.00 92.00 88 VAL A CA 1
ATOM 682 C C . VAL A 1 88 ? -9.201 -3.840 -0.724 1.00 92.00 88 VAL A C 1
ATOM 684 O O . VAL A 1 88 ? -8.412 -3.343 -1.527 1.00 92.00 88 VAL A O 1
ATOM 687 N N . SER A 1 89 ? -9.887 -4.954 -0.981 1.00 94.00 89 SER A N 1
ATOM 688 C CA . SER A 1 89 ? -9.814 -5.683 -2.246 1.00 94.00 89 SER A CA 1
ATOM 689 C C . SER A 1 89 ? -10.158 -4.778 -3.435 1.00 94.00 89 SER A C 1
ATOM 691 O O . SER A 1 89 ? -9.352 -4.663 -4.358 1.00 94.00 89 SER A O 1
ATOM 693 N N . LYS A 1 90 ? -11.299 -4.079 -3.381 1.00 95.38 90 LYS A N 1
ATOM 694 C CA . LYS A 1 90 ? -11.772 -3.152 -4.422 1.00 95.38 90 LYS A CA 1
ATOM 695 C C . LYS A 1 90 ? -10.830 -1.969 -4.627 1.00 95.38 90 LYS A C 1
ATOM 697 O O . LYS A 1 90 ? -10.471 -1.668 -5.760 1.00 95.38 90 LYS A O 1
ATOM 702 N N . ALA A 1 91 ? -10.379 -1.330 -3.549 1.00 95.12 91 ALA A N 1
ATOM 703 C CA . ALA A 1 91 ? -9.467 -0.192 -3.641 1.00 95.12 91 ALA A CA 1
ATOM 704 C C . ALA A 1 91 ? -8.130 -0.578 -4.292 1.00 95.12 91 ALA A C 1
ATOM 706 O O . ALA A 1 91 ? -7.625 0.143 -5.151 1.00 95.12 91 ALA A O 1
ATOM 707 N N . LEU A 1 92 ? -7.575 -1.739 -3.928 1.00 95.12 92 LEU A N 1
ATOM 708 C CA . LEU A 1 92 ? -6.354 -2.253 -4.546 1.00 95.12 92 LEU A CA 1
ATOM 709 C C . LEU A 1 92 ? -6.569 -2.622 -6.017 1.00 95.12 92 LEU A C 1
ATOM 711 O O . LEU A 1 92 ? -5.709 -2.324 -6.839 1.00 95.12 92 LEU A O 1
ATOM 715 N N . GLU A 1 93 ? -7.692 -3.248 -6.375 1.00 95.44 93 GLU A N 1
ATOM 716 C CA . GLU A 1 93 ? -8.020 -3.553 -7.777 1.00 95.44 93 GLU A CA 1
ATOM 717 C C . GLU A 1 93 ? -8.131 -2.293 -8.632 1.00 95.44 93 GLU A C 1
ATOM 719 O O . GLU A 1 93 ? -7.509 -2.216 -9.692 1.00 95.44 93 GLU A O 1
ATOM 724 N N . GLU A 1 94 ? -8.869 -1.291 -8.157 1.00 96.88 94 GLU A N 1
ATOM 725 C CA . GLU A 1 94 ? -9.033 -0.018 -8.858 1.00 96.88 94 GLU A CA 1
ATOM 726 C C . GLU A 1 94 ? -7.698 0.709 -9.006 1.00 96.88 94 GLU A C 1
ATOM 728 O O . GLU A 1 94 ? -7.347 1.126 -10.110 1.00 96.88 94 GLU A O 1
ATOM 733 N N . TYR A 1 95 ? -6.910 0.797 -7.931 1.00 96.75 95 TYR A N 1
ATOM 734 C CA . TYR A 1 95 ? -5.580 1.399 -7.976 1.00 96.75 95 TYR A CA 1
ATOM 735 C C . TYR A 1 95 ? -4.678 0.706 -9.005 1.00 96.75 95 TYR A C 1
ATOM 737 O O . TYR A 1 95 ? -4.122 1.354 -9.895 1.00 96.75 95 TYR A O 1
ATOM 745 N N . LEU A 1 96 ? -4.556 -0.622 -8.932 1.00 94.81 96 LEU A N 1
ATOM 746 C CA . LEU A 1 96 ? -3.706 -1.386 -9.845 1.00 94.81 96 LEU A CA 1
ATOM 747 C C . LEU A 1 96 ? -4.182 -1.250 -11.297 1.00 94.81 96 LEU A C 1
ATOM 749 O O . LEU A 1 96 ? -3.357 -1.057 -12.190 1.00 94.81 96 LEU A O 1
ATOM 753 N N . SER A 1 97 ? -5.495 -1.249 -11.528 1.00 94.69 97 SER A N 1
ATOM 754 C CA . SER A 1 97 ? -6.073 -1.008 -12.852 1.00 94.69 97 SER A CA 1
ATOM 755 C C . SER A 1 97 ? -5.710 0.378 -13.393 1.00 94.69 97 SER A C 1
ATOM 757 O O . SER A 1 97 ? -5.273 0.495 -14.537 1.00 94.69 97 SER A O 1
ATOM 759 N N . LEU A 1 98 ? -5.839 1.433 -12.582 1.00 95.88 98 LEU A N 1
ATOM 760 C CA . LEU A 1 98 ? -5.532 2.813 -12.982 1.00 95.88 98 LEU A CA 1
ATOM 761 C C . LEU A 1 98 ? -4.041 3.028 -13.273 1.00 95.88 98 LEU A C 1
ATOM 763 O O . LEU A 1 98 ? -3.684 3.792 -14.170 1.00 95.88 98 LEU A O 1
ATOM 767 N N . THR A 1 99 ? -3.159 2.323 -12.561 1.00 93.12 99 THR A N 1
ATOM 768 C CA . THR A 1 99 ? -1.712 2.366 -12.837 1.00 93.12 99 THR A CA 1
ATOM 769 C C . THR A 1 99 ? -1.305 1.591 -14.094 1.00 93.12 99 THR A C 1
ATOM 771 O O . THR A 1 99 ? -0.192 1.767 -14.590 1.00 93.12 99 THR A O 1
ATOM 774 N N . GLY A 1 100 ? -2.197 0.760 -14.644 1.00 90.06 100 GLY A N 1
ATOM 775 C CA . GLY A 1 100 ? -1.874 -0.169 -15.727 1.00 90.06 100 GLY A CA 1
ATOM 776 C C . GLY A 1 100 ? -1.014 -1.348 -15.264 1.00 90.06 100 GLY A C 1
ATOM 777 O O . GLY A 1 100 ? -0.323 -1.959 -16.082 1.00 90.06 100 GLY A O 1
ATOM 778 N N . TYR A 1 101 ? -1.023 -1.657 -13.963 1.00 89.62 101 TYR A N 1
ATOM 779 C CA . TYR A 1 101 ? -0.346 -2.830 -13.428 1.00 89.62 101 TYR A CA 1
ATOM 780 C C . TYR A 1 101 ? -0.989 -4.099 -13.986 1.00 89.62 101 TYR A C 1
ATOM 782 O O . TYR A 1 101 ? -2.200 -4.299 -13.902 1.00 89.62 101 TYR A O 1
ATOM 790 N N . ASN A 1 102 ? -0.159 -4.983 -14.531 1.00 84.94 102 ASN A N 1
ATOM 791 C CA . ASN A 1 102 ? -0.592 -6.292 -14.985 1.00 84.94 102 ASN A CA 1
ATOM 792 C C . ASN A 1 102 ? -0.096 -7.352 -13.983 1.00 84.94 102 ASN A C 1
ATOM 794 O O . ASN A 1 102 ? 1.114 -7.486 -13.803 1.00 84.94 102 ASN A O 1
ATOM 798 N N . PRO A 1 103 ? -0.990 -8.141 -13.357 1.00 74.06 103 PRO A N 1
ATOM 799 C CA . PRO A 1 103 ? -0.627 -9.139 -12.347 1.00 74.06 103 PRO A CA 1
ATOM 800 C C . PRO A 1 103 ? 0.203 -10.308 -12.890 1.00 74.06 103 PRO A C 1
ATOM 802 O O . PRO A 1 103 ? 0.688 -11.117 -12.101 1.00 74.06 103 PRO A O 1
ATOM 805 N N . LEU A 1 104 ? 0.381 -10.410 -14.211 1.00 76.62 104 LEU A N 1
ATOM 806 C CA . LEU A 1 104 ? 1.319 -11.335 -14.849 1.00 76.62 104 LEU A CA 1
ATOM 807 C C . LEU A 1 104 ? 2.763 -10.805 -14.849 1.00 76.62 104 LEU A C 1
ATOM 809 O O . LEU A 1 104 ? 3.691 -11.574 -15.089 1.00 76.62 104 LEU A O 1
ATOM 813 N N . LEU A 1 105 ? 2.988 -9.526 -14.525 1.00 69.94 105 LEU A N 1
ATOM 814 C CA . LEU A 1 105 ? 4.312 -8.895 -14.424 1.00 69.94 105 LEU A CA 1
ATOM 815 C C . LEU A 1 105 ? 5.077 -9.305 -13.150 1.00 69.94 105 LEU A C 1
ATOM 817 O O . LEU A 1 105 ? 5.871 -8.540 -12.622 1.00 69.94 105 LEU A O 1
ATOM 821 N N . ARG A 1 106 ? 4.906 -10.533 -12.651 1.00 63.69 106 ARG A N 1
ATOM 822 C CA . ARG A 1 106 ? 5.542 -11.046 -11.416 1.00 63.69 106 ARG A CA 1
ATOM 823 C C . ARG A 1 106 ? 7.031 -11.379 -11.565 1.00 63.69 106 ARG A C 1
ATOM 825 O O . ARG A 1 106 ? 7.534 -12.285 -10.907 1.00 63.69 106 ARG A O 1
ATOM 832 N N . ARG A 1 107 ? 7.748 -10.711 -12.469 1.00 65.38 107 ARG A N 1
ATOM 833 C CA . ARG A 1 107 ? 9.189 -10.936 -12.635 1.00 65.38 107 ARG A CA 1
ATOM 834 C C . ARG A 1 107 ? 9.950 -10.109 -11.603 1.00 65.38 107 ARG A C 1
ATOM 836 O O . ARG A 1 107 ? 9.663 -8.925 -11.430 1.00 65.38 107 ARG A O 1
ATOM 843 N N . PHE A 1 108 ? 10.928 -10.743 -10.965 1.00 69.88 108 PHE A N 1
ATOM 844 C CA . PHE A 1 108 ? 11.923 -10.084 -10.121 1.00 69.88 108 PHE A CA 1
ATOM 845 C C . PHE A 1 108 ? 12.798 -9.128 -10.948 1.00 69.88 108 PHE A C 1
ATOM 847 O O . PHE A 1 108 ? 12.913 -9.279 -12.170 1.00 69.88 108 PHE A O 1
ATOM 854 N N . GLY A 1 109 ? 13.391 -8.136 -10.287 1.00 75.94 109 GLY A N 1
ATOM 855 C CA . GLY A 1 109 ? 14.307 -7.166 -10.898 1.00 75.94 109 GLY A CA 1
ATOM 856 C C . GLY A 1 109 ? 13.817 -5.717 -10.853 1.00 75.94 109 GLY A C 1
ATOM 857 O O . GLY A 1 109 ? 12.743 -5.408 -10.335 1.00 75.94 109 GLY A O 1
ATOM 858 N N . ARG A 1 110 ? 14.611 -4.814 -11.434 1.00 85.69 110 ARG A N 1
ATOM 859 C CA . ARG A 1 110 ? 14.430 -3.354 -11.354 1.00 85.69 110 ARG A CA 1
ATOM 860 C C . ARG A 1 110 ? 13.375 -2.813 -12.322 1.00 85.69 110 ARG A C 1
ATOM 862 O O . ARG A 1 110 ? 13.675 -2.125 -13.295 1.00 85.69 110 ARG A O 1
ATOM 869 N N . ASN A 1 111 ? 12.121 -3.149 -12.051 1.00 88.12 111 ASN A N 1
ATOM 870 C CA . ASN A 1 111 ? 10.966 -2.673 -12.807 1.00 88.12 111 ASN A CA 1
ATOM 871 C C . ASN A 1 111 ? 10.149 -1.676 -11.985 1.00 88.12 111 ASN A C 1
ATOM 873 O O . ASN A 1 111 ? 10.126 -1.763 -10.758 1.00 88.12 111 ASN A O 1
ATOM 877 N N . TRP A 1 112 ? 9.410 -0.775 -12.642 1.00 88.69 112 TRP A N 1
ATOM 878 C CA . TRP A 1 112 ? 8.593 0.229 -11.943 1.00 88.69 112 TRP A CA 1
ATOM 879 C C . TRP A 1 112 ? 7.624 -0.388 -10.927 1.00 88.69 112 TRP A C 1
ATOM 881 O O . TRP A 1 112 ? 7.421 0.172 -9.851 1.00 88.69 112 TRP A O 1
ATOM 891 N N . TRP A 1 113 ? 7.086 -1.572 -11.232 1.00 88.50 113 TRP A N 1
ATOM 892 C CA . TRP A 1 113 ? 6.155 -2.289 -10.365 1.00 88.50 113 TRP A CA 1
ATOM 893 C C . TRP A 1 113 ? 6.818 -3.007 -9.180 1.00 88.50 113 TRP A C 1
ATOM 895 O O . TRP A 1 113 ? 6.114 -3.428 -8.272 1.00 88.50 113 TRP A O 1
ATOM 905 N N . ASN A 1 114 ? 8.145 -3.145 -9.173 1.00 88.31 114 ASN A N 1
ATOM 906 C CA . ASN A 1 114 ? 8.912 -3.629 -8.021 1.00 88.31 114 ASN A CA 1
ATOM 907 C C . ASN A 1 114 ? 9.534 -2.469 -7.238 1.00 88.31 114 ASN A C 1
ATOM 909 O O . ASN A 1 114 ? 10.189 -2.689 -6.224 1.00 88.31 114 ASN A O 1
ATOM 913 N N . SER A 1 115 ? 9.369 -1.228 -7.705 1.00 90.00 115 SER A N 1
ATOM 914 C CA . SER A 1 115 ? 9.962 -0.085 -7.028 1.00 90.00 115 SER A CA 1
ATOM 915 C C . SER A 1 115 ? 9.372 0.104 -5.638 1.00 90.00 115 SER A C 1
ATOM 917 O O . SER A 1 115 ? 8.162 -0.025 -5.416 1.00 90.00 115 SER A O 1
ATOM 919 N N . ARG A 1 116 ? 10.236 0.501 -4.707 1.00 89.81 116 ARG A N 1
ATOM 920 C CA . ARG A 1 116 ? 9.890 0.842 -3.332 1.00 89.81 116 ARG A CA 1
ATOM 921 C C . ARG A 1 116 ? 8.747 1.857 -3.282 1.00 89.81 116 ARG A C 1
ATOM 923 O O . ARG A 1 116 ? 7.818 1.709 -2.495 1.00 89.81 116 ARG A O 1
ATOM 930 N N . ARG A 1 117 ? 8.765 2.848 -4.182 1.00 90.00 117 ARG A N 1
ATOM 931 C CA . ARG A 1 117 ? 7.724 3.881 -4.279 1.00 90.00 117 ARG A CA 1
ATOM 932 C C . ARG A 1 117 ? 6.365 3.320 -4.705 1.00 90.00 117 ARG A C 1
ATOM 934 O O . ARG A 1 117 ? 5.357 3.647 -4.078 1.00 90.00 117 ARG A O 1
ATOM 941 N N . PHE A 1 118 ? 6.320 2.477 -5.738 1.00 92.12 118 PHE A N 1
ATOM 942 C CA . PHE A 1 118 ? 5.063 1.873 -6.188 1.00 92.12 118 PHE A CA 1
ATOM 943 C C . PHE A 1 118 ? 4.484 0.931 -5.130 1.00 92.12 118 PHE A C 1
ATOM 945 O O . PHE A 1 118 ? 3.333 1.089 -4.734 1.00 92.12 118 PHE A O 1
ATOM 952 N N . ILE A 1 119 ? 5.288 0.009 -4.596 1.00 91.19 119 ILE A N 1
ATOM 953 C CA . ILE A 1 119 ? 4.817 -0.932 -3.571 1.00 91.19 119 ILE A CA 1
ATOM 954 C C . ILE A 1 119 ? 4.423 -0.205 -2.282 1.00 91.19 119 ILE A C 1
ATOM 956 O O . ILE A 1 119 ? 3.431 -0.570 -1.654 1.00 91.19 119 ILE A O 1
ATOM 960 N N . GLY A 1 120 ? 5.129 0.869 -1.915 1.00 91.94 120 GLY A N 1
ATOM 961 C CA . GLY A 1 120 ? 4.754 1.705 -0.777 1.00 91.94 120 GLY A CA 1
ATOM 962 C C . GLY A 1 120 ? 3.374 2.319 -0.976 1.00 91.94 120 GLY A C 1
ATOM 963 O O . GLY A 1 120 ? 2.540 2.261 -0.078 1.00 91.94 120 GLY A O 1
ATOM 964 N N . THR A 1 121 ? 3.091 2.786 -2.192 1.00 93.69 121 THR A N 1
ATOM 965 C CA . THR A 1 121 ? 1.777 3.326 -2.556 1.00 93.69 121 THR A CA 1
ATOM 966 C C . THR A 1 121 ? 0.685 2.252 -2.526 1.00 93.69 121 THR A C 1
ATOM 968 O O . THR A 1 121 ? -0.401 2.508 -2.016 1.00 93.69 121 THR A O 1
ATOM 971 N N . VAL A 1 122 ? 0.964 1.030 -2.997 1.00 94.06 122 VAL A N 1
ATOM 972 C CA . VAL A 1 122 ? 0.034 -0.114 -2.892 1.00 94.06 122 VAL A CA 1
ATOM 973 C C . VAL A 1 122 ? -0.328 -0.387 -1.426 1.00 94.06 122 VAL A C 1
ATOM 975 O O . VAL A 1 122 ? -1.493 -0.620 -1.103 1.00 94.06 122 VAL A O 1
ATOM 978 N N . ILE A 1 123 ? 0.651 -0.329 -0.519 1.00 92.69 123 ILE A N 1
ATOM 979 C CA . ILE A 1 123 ? 0.402 -0.486 0.918 1.00 92.69 123 ILE A CA 1
ATOM 980 C C . ILE A 1 123 ? -0.436 0.673 1.455 1.00 92.69 123 ILE A C 1
ATOM 982 O O . ILE A 1 123 ? -1.414 0.428 2.161 1.00 92.69 123 ILE A O 1
ATOM 986 N N . ASP A 1 124 ? -0.105 1.912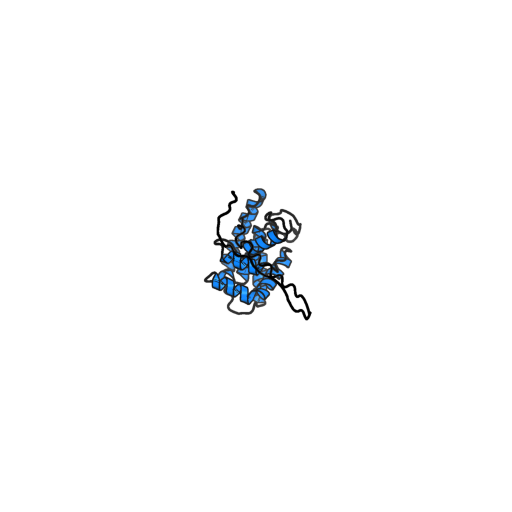 1.091 1.00 92.00 124 ASP A N 1
ATOM 987 C CA . ASP A 1 124 ? -0.872 3.090 1.500 1.00 92.00 124 ASP A CA 1
ATOM 988 C C . ASP A 1 124 ? -2.337 2.995 1.050 1.00 92.00 124 ASP A C 1
ATOM 990 O O . ASP A 1 124 ? -3.228 3.280 1.843 1.00 92.00 124 ASP A O 1
ATOM 994 N N . VAL A 1 125 ? -2.609 2.512 -0.167 1.00 93.50 125 VAL A N 1
ATOM 995 C CA . VAL A 1 125 ? -3.971 2.243 -0.668 1.00 93.50 125 VAL A CA 1
ATOM 996 C C . VAL A 1 125 ? -4.702 1.244 0.222 1.00 93.50 125 VAL A C 1
ATOM 998 O O . VAL A 1 125 ? -5.848 1.488 0.598 1.00 93.50 125 VAL A O 1
ATOM 1001 N N . GLY A 1 126 ? -4.043 0.147 0.602 1.00 91.75 126 GLY A N 1
ATOM 1002 C CA . GLY A 1 126 ? -4.613 -0.825 1.530 1.00 91.75 126 GLY A CA 1
ATOM 1003 C C . GLY A 1 126 ? -4.960 -0.194 2.880 1.00 91.75 126 GLY A C 1
ATOM 1004 O O . GLY A 1 126 ? -6.066 -0.376 3.376 1.00 91.75 126 GLY A O 1
ATOM 1005 N N . LEU A 1 127 ? -4.056 0.605 3.450 1.00 88.81 127 LEU A N 1
ATOM 1006 C CA . LEU A 1 127 ? -4.274 1.288 4.731 1.00 88.81 127 LEU A CA 1
ATOM 1007 C C . LEU A 1 127 ? -5.386 2.350 4.646 1.00 88.81 127 LEU A C 1
ATOM 1009 O O . LEU A 1 127 ? -6.202 2.457 5.562 1.00 88.81 127 LEU A O 1
ATOM 1013 N N . ILE A 1 128 ? -5.454 3.110 3.548 1.00 88.69 128 ILE A N 1
ATOM 1014 C CA . ILE A 1 128 ? -6.533 4.074 3.273 1.00 88.69 128 ILE A CA 1
ATOM 1015 C C . ILE A 1 128 ? -7.873 3.350 3.206 1.00 88.69 128 ILE A C 1
ATOM 1017 O O . ILE A 1 128 ? -8.830 3.786 3.836 1.00 88.69 128 ILE A O 1
ATOM 1021 N N . ALA A 1 129 ? -7.936 2.231 2.487 1.00 89.50 129 ALA A N 1
ATOM 1022 C CA . ALA A 1 129 ? -9.159 1.458 2.338 1.00 89.50 129 ALA A CA 1
ATOM 1023 C C . ALA A 1 129 ? -9.608 0.803 3.647 1.00 89.50 129 ALA A C 1
ATOM 1025 O O . ALA A 1 129 ? -10.807 0.713 3.879 1.00 89.50 129 ALA A O 1
ATOM 1026 N N . VAL A 1 130 ? -8.668 0.421 4.518 1.00 84.69 130 VAL A N 1
ATOM 1027 C CA . VAL A 1 130 ? -8.991 0.009 5.890 1.00 84.69 130 VAL A CA 1
ATOM 1028 C C . VAL A 1 130 ? -9.485 1.196 6.727 1.00 84.69 130 VAL A C 1
ATOM 1030 O O . VAL A 1 130 ? -10.146 0.957 7.714 1.00 84.69 130 VAL A O 1
ATOM 1033 N N . GLY A 1 131 ? -9.229 2.458 6.362 1.00 81.62 131 GLY A N 1
ATOM 1034 C CA . GLY A 1 131 ? -9.689 3.649 7.104 1.00 81.62 131 GLY A CA 1
ATOM 1035 C C . GLY A 1 131 ? -8.630 4.279 8.019 1.00 81.62 131 GLY A C 1
ATOM 1036 O O . GLY A 1 131 ? -8.918 5.173 8.815 1.00 81.62 131 GLY A O 1
ATOM 1037 N N . ILE A 1 132 ? -7.371 3.857 7.893 1.00 76.50 132 ILE A N 1
ATOM 1038 C CA . ILE A 1 132 ? -6.250 4.303 8.741 1.00 76.50 132 ILE A CA 1
ATOM 1039 C C . ILE A 1 132 ? -5.813 5.737 8.398 1.00 76.50 132 ILE A C 1
ATOM 1041 O O . ILE A 1 132 ? -5.322 6.458 9.263 1.00 76.50 132 ILE A O 1
ATOM 1045 N N . GLY A 1 133 ? -6.035 6.176 7.156 1.00 62.62 133 GLY A N 1
ATOM 1046 C CA . GLY A 1 133 ? -5.775 7.554 6.726 1.00 62.62 133 GLY A CA 1
ATOM 1047 C C . GLY A 1 133 ? -6.825 8.571 7.192 1.00 62.62 133 GLY A C 1
ATOM 1048 O O . GLY A 1 133 ? -6.491 9.740 7.354 1.00 62.62 133 GLY A O 1
ATOM 1049 N N . ALA A 1 134 ? -8.065 8.133 7.434 1.00 54.97 134 ALA A N 1
ATOM 1050 C CA . ALA A 1 134 ? -9.186 8.999 7.809 1.00 54.97 134 ALA A CA 1
ATOM 1051 C C . ALA A 1 134 ? -9.331 9.153 9.332 1.00 54.97 134 ALA A C 1
ATOM 1053 O O . ALA A 1 134 ? -9.588 10.243 9.834 1.00 54.97 134 ALA A O 1
ATOM 1054 N N . ALA A 1 135 ? -9.124 8.063 10.081 1.00 50.88 135 ALA A N 1
ATOM 1055 C CA . ALA A 1 135 ? -9.411 8.003 11.516 1.00 50.88 135 ALA A CA 1
ATOM 1056 C C . ALA A 1 135 ? -8.395 8.758 12.400 1.00 50.88 135 ALA A C 1
ATOM 1058 O O . ALA A 1 135 ? -8.674 9.088 13.556 1.00 50.88 135 ALA A O 1
ATOM 1059 N N . ALA A 1 136 ? -7.187 9.028 11.899 1.00 58.19 136 ALA A N 1
ATOM 1060 C CA . ALA A 1 136 ? -6.112 9.571 12.720 1.00 58.19 136 ALA A CA 1
ATOM 1061 C C . ALA A 1 136 ? -6.041 11.104 12.676 1.00 58.19 136 ALA A C 1
ATOM 1063 O O . ALA A 1 136 ? -5.371 11.696 11.834 1.00 58.19 136 ALA A O 1
ATOM 1064 N N . ARG A 1 137 ? -6.635 11.758 13.683 1.00 62.75 137 ARG A N 1
ATOM 1065 C CA . ARG A 1 137 ? -6.487 13.213 13.906 1.00 62.75 137 ARG A CA 1
ATOM 1066 C C . ARG A 1 137 ? -5.078 13.624 14.364 1.00 62.75 137 ARG A C 1
ATOM 1068 O O . ARG A 1 137 ? -4.757 14.808 14.383 1.00 62.75 137 ARG A O 1
ATOM 1075 N N . SER A 1 138 ? -4.236 12.665 14.766 1.00 71.31 138 SER A N 1
ATOM 1076 C CA . SER A 1 138 ? -2.851 12.898 15.195 1.00 71.31 138 SER A CA 1
ATOM 1077 C C . SER A 1 138 ? -1.952 11.679 14.957 1.00 71.31 138 SER A C 1
ATOM 1079 O O . SER A 1 138 ? -2.423 10.545 14.863 1.00 71.31 138 SER A O 1
ATOM 1081 N N . ARG A 1 139 ? -0.629 11.898 14.928 1.00 71.75 139 ARG A N 1
ATOM 1082 C CA . ARG A 1 139 ? 0.371 10.821 14.787 1.00 71.75 139 ARG A CA 1
ATOM 1083 C C . ARG A 1 139 ? 0.321 9.807 15.935 1.00 71.75 139 ARG A C 1
ATOM 1085 O O . ARG A 1 139 ? 0.496 8.617 15.705 1.00 71.75 139 ARG A O 1
ATOM 1092 N N . ALA A 1 140 ? 0.048 10.267 17.157 1.00 72.50 140 ALA A N 1
ATOM 1093 C CA . ALA A 1 140 ? -0.092 9.394 18.322 1.00 72.50 140 ALA A CA 1
ATOM 1094 C C . ALA A 1 140 ? -1.344 8.506 18.221 1.00 72.50 140 ALA A C 1
ATOM 1096 O O . ALA A 1 140 ? -1.281 7.318 18.531 1.00 72.50 140 ALA A O 1
ATOM 1097 N N . ALA A 1 141 ? -2.461 9.056 17.730 1.00 73.12 141 ALA A N 1
ATOM 1098 C CA . ALA A 1 141 ? -3.672 8.280 17.470 1.00 73.12 141 ALA A CA 1
ATOM 1099 C C . ALA A 1 141 ? -3.443 7.235 16.367 1.00 73.12 141 ALA A C 1
ATOM 1101 O O . ALA A 1 141 ? -3.836 6.082 16.529 1.00 73.12 141 ALA A O 1
ATOM 1102 N N . LEU A 1 142 ? -2.733 7.611 15.297 1.00 74.81 142 LEU A N 1
ATOM 1103 C CA . LEU A 1 142 ? -2.333 6.699 14.223 1.00 74.81 142 LEU A CA 1
ATOM 1104 C C . LEU A 1 142 ? -1.488 5.532 14.750 1.00 74.81 142 LEU A C 1
ATOM 1106 O O . LEU A 1 142 ? -1.794 4.371 14.481 1.00 74.81 142 LEU A O 1
ATOM 1110 N N . ALA A 1 143 ? -0.449 5.840 15.534 1.00 75.88 143 ALA A N 1
ATOM 1111 C CA . ALA A 1 143 ? 0.421 4.839 16.141 1.00 75.88 143 ALA A CA 1
ATOM 1112 C C . ALA A 1 143 ? -0.360 3.892 17.060 1.00 75.88 143 ALA A C 1
ATOM 1114 O O . ALA A 1 143 ? -0.189 2.679 16.972 1.00 75.88 143 ALA A O 1
ATOM 1115 N N . SER A 1 144 ? -1.250 4.435 17.895 1.00 77.38 144 SER A N 1
ATOM 1116 C CA . SER A 1 144 ? -2.086 3.656 18.812 1.00 77.38 144 SER A CA 1
ATOM 1117 C C . SER A 1 144 ? -3.047 2.719 18.073 1.00 77.38 144 SER A C 1
ATOM 1119 O O . SER A 1 144 ? -3.113 1.527 18.387 1.00 77.38 144 SER A O 1
ATOM 1121 N N . LEU A 1 145 ? -3.738 3.221 17.043 1.00 76.12 145 LEU A N 1
ATOM 1122 C CA . LEU A 1 145 ? -4.649 2.431 16.211 1.00 76.12 145 LEU A CA 1
ATOM 1123 C C . LEU A 1 145 ? -3.896 1.278 15.547 1.00 76.12 145 LEU A C 1
ATOM 1125 O O . LEU A 1 145 ? -4.295 0.118 15.650 1.00 76.12 145 LEU A O 1
ATOM 1129 N N . LEU A 1 146 ? -2.760 1.581 14.921 1.00 78.31 146 LEU A N 1
ATOM 1130 C CA . LEU A 1 146 ? -1.943 0.572 14.261 1.00 78.31 146 LEU A CA 1
ATOM 1131 C C . LEU A 1 146 ? -1.366 -0.441 15.247 1.00 78.31 146 LEU A C 1
ATOM 1133 O O . LEU A 1 146 ? -1.353 -1.628 14.947 1.00 78.31 146 LEU A O 1
ATOM 1137 N N . GLN A 1 147 ? -0.923 -0.010 16.427 1.00 79.69 147 GLN A N 1
ATOM 1138 C CA . GLN A 1 147 ? -0.370 -0.897 17.449 1.00 79.69 147 GLN A CA 1
ATOM 1139 C C . GLN A 1 147 ? -1.426 -1.862 18.001 1.00 79.69 147 GLN A C 1
ATOM 1141 O O . GLN A 1 147 ? -1.151 -3.058 18.162 1.00 79.69 147 GLN A O 1
ATOM 1146 N N . THR A 1 148 ? -2.632 -1.347 18.242 1.00 79.31 148 THR A N 1
ATOM 1147 C CA . THR A 1 148 ? -3.791 -2.104 18.732 1.00 79.31 148 THR A CA 1
ATOM 1148 C C . THR A 1 148 ? -4.248 -3.132 17.700 1.00 79.31 148 THR A C 1
ATOM 1150 O O . THR A 1 148 ? -4.482 -4.293 18.034 1.00 79.31 148 THR A O 1
ATOM 1153 N N . HIS A 1 149 ? -4.291 -2.744 16.424 1.00 77.56 149 HIS A N 1
ATOM 1154 C CA . HIS A 1 149 ? -4.859 -3.557 15.346 1.00 77.56 149 HIS A CA 1
ATOM 1155 C C . HIS A 1 149 ? -3.825 -4.204 14.426 1.00 77.56 149 HIS A C 1
ATOM 1157 O O . HIS A 1 149 ? -4.195 -4.763 13.389 1.00 77.56 149 HIS A O 1
ATOM 1163 N N . ARG A 1 150 ? -2.540 -4.186 14.804 1.00 79.31 150 ARG A N 1
ATOM 1164 C CA . ARG A 1 150 ? -1.425 -4.582 13.930 1.00 79.31 150 ARG A CA 1
ATOM 1165 C C . ARG A 1 150 ? -1.659 -5.920 13.254 1.00 79.31 150 ARG A C 1
ATOM 1167 O O . ARG A 1 150 ? -1.483 -6.024 12.051 1.00 79.31 150 ARG A O 1
ATOM 1174 N N . THR A 1 151 ? -2.100 -6.931 13.998 1.00 81.56 151 THR A N 1
ATOM 1175 C CA . THR A 1 151 ? -2.242 -8.295 13.483 1.00 81.56 151 THR A CA 1
ATOM 1176 C C . THR A 1 151 ? -3.347 -8.380 12.438 1.00 81.56 151 THR A C 1
ATOM 1178 O O . THR A 1 151 ? -3.178 -9.049 11.423 1.00 81.56 151 THR A O 1
ATOM 1181 N N . LEU A 1 152 ? -4.467 -7.692 12.674 1.00 77.69 152 LEU A N 1
ATOM 1182 C CA . LEU A 1 152 ? -5.613 -7.692 11.768 1.00 77.69 152 LEU A CA 1
ATOM 1183 C C . LEU A 1 152 ? -5.301 -6.891 10.502 1.00 77.69 152 LEU A C 1
ATOM 1185 O O . LEU A 1 152 ? -5.440 -7.422 9.404 1.00 77.69 152 LEU A O 1
ATOM 1189 N N . ILE A 1 153 ? -4.794 -5.665 10.658 1.00 78.19 153 ILE A N 1
ATOM 1190 C CA . ILE A 1 153 ? -4.413 -4.790 9.540 1.00 78.19 153 ILE A CA 1
ATOM 1191 C C . ILE A 1 153 ? -3.343 -5.467 8.691 1.00 78.19 153 ILE A C 1
ATOM 1193 O O . ILE A 1 153 ? -3.488 -5.550 7.475 1.00 78.19 153 ILE A O 1
ATOM 1197 N N . THR A 1 154 ? -2.306 -6.012 9.336 1.00 82.38 154 THR A N 1
ATOM 1198 C CA . THR A 1 154 ? -1.250 -6.763 8.650 1.00 82.38 154 THR A CA 1
ATOM 1199 C C . THR A 1 154 ? -1.860 -7.906 7.866 1.00 82.38 154 THR A C 1
ATOM 1201 O O . THR A 1 154 ? -1.618 -7.989 6.675 1.00 82.38 154 THR A O 1
ATOM 1204 N N . ARG A 1 155 ? -2.704 -8.747 8.475 1.00 85.38 155 ARG A N 1
ATOM 1205 C CA . ARG A 1 155 ? -3.299 -9.899 7.786 1.00 85.38 155 ARG A CA 1
ATOM 1206 C C . ARG A 1 155 ? -4.092 -9.493 6.546 1.00 85.38 155 ARG A C 1
ATOM 1208 O O . ARG A 1 155 ? -3.911 -10.109 5.499 1.00 85.38 155 ARG A O 1
ATOM 1215 N N . VAL A 1 156 ? -4.954 -8.485 6.661 1.00 85.25 156 VAL A N 1
ATOM 1216 C CA . VAL A 1 156 ? -5.838 -8.070 5.564 1.00 85.25 156 VAL A CA 1
ATOM 1217 C C . VAL A 1 156 ? -5.042 -7.378 4.469 1.00 85.25 156 VAL A C 1
ATOM 1219 O O . VAL A 1 156 ? -5.073 -7.814 3.319 1.00 85.25 156 VAL A O 1
ATOM 1222 N N . VAL A 1 157 ? -4.256 -6.362 4.822 1.00 84.56 157 VAL A N 1
ATOM 1223 C CA . VAL A 1 157 ? -3.452 -5.611 3.853 1.00 84.56 157 VAL A CA 1
ATOM 1224 C C . VAL A 1 157 ? -2.419 -6.530 3.202 1.00 84.56 157 VAL A C 1
ATOM 1226 O O . VAL A 1 157 ? -2.392 -6.642 1.980 1.00 84.56 157 VAL A O 1
ATOM 1229 N N . GLN A 1 158 ? -1.637 -7.283 3.978 1.00 87.50 158 GLN A N 1
ATOM 1230 C CA . GLN A 1 158 ? -0.668 -8.240 3.436 1.00 87.50 158 GLN A CA 1
ATOM 1231 C C . GLN A 1 158 ? -1.339 -9.328 2.606 1.00 87.50 158 GLN A C 1
ATOM 1233 O O . GLN A 1 158 ? -0.819 -9.673 1.554 1.00 87.50 158 GLN A O 1
ATOM 1238 N N . GLY A 1 159 ? -2.473 -9.877 3.045 1.00 86.38 159 GLY A N 1
ATOM 1239 C CA . GLY A 1 159 ? -3.180 -10.918 2.305 1.00 86.38 159 GLY A CA 1
ATOM 1240 C C . GLY A 1 159 ? -3.603 -10.437 0.919 1.00 86.38 159 GLY A C 1
ATOM 1241 O O . GLY A 1 159 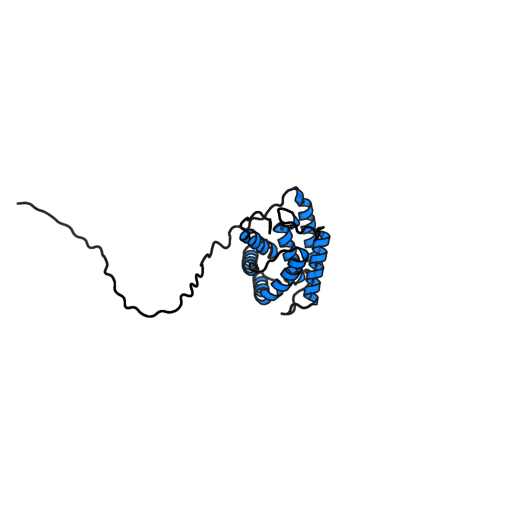? -3.372 -11.128 -0.074 1.00 86.38 159 GLY A O 1
ATOM 1242 N N . GLN A 1 160 ? -4.166 -9.231 0.831 1.00 86.94 160 GLN A N 1
ATOM 1243 C CA . GLN A 1 160 ? -4.612 -8.662 -0.441 1.00 86.94 160 GLN A CA 1
ATOM 1244 C C . GLN A 1 160 ? -3.441 -8.208 -1.327 1.00 86.94 160 GLN A C 1
ATOM 1246 O O . GLN A 1 160 ? -3.502 -8.394 -2.546 1.00 86.94 160 GLN A O 1
ATOM 1251 N N . ILE A 1 161 ? -2.368 -7.678 -0.733 1.00 86.00 161 ILE A N 1
ATOM 1252 C CA . ILE A 1 161 ? -1.131 -7.292 -1.430 1.00 86.00 161 ILE A CA 1
ATOM 1253 C C . ILE A 1 161 ? -0.409 -8.525 -1.965 1.00 86.00 161 ILE A C 1
ATOM 1255 O O . ILE A 1 161 ? -0.153 -8.606 -3.161 1.00 86.00 161 ILE A O 1
ATOM 1259 N N . LEU A 1 162 ? -0.159 -9.536 -1.135 1.00 86.62 162 LEU A N 1
ATOM 1260 C CA . LEU A 1 162 ? 0.491 -10.780 -1.546 1.00 86.62 162 LEU A CA 1
ATOM 1261 C C . LEU A 1 162 ? -0.260 -11.444 -2.707 1.00 86.62 162 LEU A C 1
ATOM 1263 O O . LEU A 1 162 ? 0.356 -11.887 -3.674 1.00 86.62 162 LEU A O 1
ATOM 1267 N N . ARG A 1 163 ? -1.597 -11.463 -2.662 1.00 84.56 163 ARG A N 1
ATOM 1268 C CA . ARG A 1 163 ? -2.421 -12.019 -3.747 1.00 84.56 163 ARG A CA 1
ATOM 1269 C C . ARG A 1 163 ? -2.262 -11.267 -5.067 1.00 84.56 163 ARG A C 1
ATOM 1271 O O . ARG A 1 163 ? -2.278 -11.909 -6.118 1.00 84.56 163 ARG A O 1
ATOM 1278 N N . ARG A 1 164 ? -2.114 -9.940 -5.029 1.00 86.75 164 ARG A N 1
ATOM 1279 C CA . ARG A 1 164 ? -2.119 -9.077 -6.224 1.00 86.75 164 ARG A CA 1
ATOM 1280 C C . ARG A 1 164 ? -0.732 -8.784 -6.770 1.00 86.75 164 ARG A C 1
ATOM 1282 O O . ARG A 1 164 ? -0.525 -8.952 -7.967 1.00 86.75 164 ARG A O 1
ATOM 1289 N N . VAL A 1 165 ? 0.195 -8.402 -5.897 1.00 85.25 165 VAL A N 1
ATOM 1290 C CA . VAL A 1 165 ? 1.556 -7.982 -6.255 1.00 85.25 165 VAL A CA 1
ATOM 1291 C C . VAL A 1 165 ? 2.640 -8.980 -5.843 1.00 85.25 165 VAL A C 1
ATOM 1293 O O . VAL A 1 165 ? 3.776 -8.838 -6.271 1.00 85.25 165 VAL A O 1
ATOM 1296 N N . GLY A 1 166 ? 2.313 -10.021 -5.066 1.00 82.81 166 GLY A N 1
ATOM 1297 C CA . GLY A 1 166 ? 3.256 -11.104 -4.746 1.00 82.81 166 GLY A CA 1
ATOM 1298 C C . GLY A 1 166 ? 4.265 -10.795 -3.636 1.00 82.81 166 GLY A C 1
ATOM 1299 O O . GLY A 1 166 ? 5.181 -11.584 -3.432 1.00 82.81 166 GLY A O 1
ATOM 1300 N N . ILE A 1 167 ? 4.099 -9.686 -2.909 1.00 81.06 167 ILE A N 1
ATOM 1301 C CA . ILE A 1 167 ? 5.049 -9.227 -1.885 1.00 81.06 167 ILE A CA 1
ATOM 1302 C C . ILE A 1 167 ? 4.498 -9.481 -0.480 1.00 81.06 167 ILE A C 1
ATOM 1304 O O . ILE A 1 167 ? 3.356 -9.136 -0.170 1.00 81.06 167 ILE A O 1
ATOM 1308 N N . GLY A 1 168 ? 5.329 -10.075 0.380 1.00 82.25 168 GLY A N 1
ATOM 1309 C CA . GLY A 1 168 ? 5.071 -10.212 1.813 1.00 82.25 168 GLY A CA 1
ATOM 1310 C C . GLY A 1 168 ? 5.650 -9.032 2.595 1.00 82.25 168 GLY A C 1
ATOM 1311 O O . GLY A 1 168 ? 6.768 -8.613 2.329 1.00 82.25 168 GLY A O 1
ATOM 1312 N N . VAL A 1 169 ? 4.891 -8.500 3.560 1.00 77.00 169 VAL A N 1
ATOM 1313 C CA . VAL A 1 169 ? 5.275 -7.301 4.338 1.00 77.00 169 VAL A CA 1
ATOM 1314 C C . VAL A 1 169 ? 5.192 -7.498 5.864 1.00 77.00 169 VAL A C 1
ATOM 1316 O O . VAL A 1 169 ? 5.293 -6.541 6.632 1.00 77.00 169 VAL A O 1
ATOM 1319 N N . SER A 1 170 ? 4.994 -8.739 6.332 1.00 73.75 170 SER A N 1
ATOM 1320 C CA . SER A 1 170 ? 4.952 -9.081 7.762 1.00 73.75 170 SER A CA 1
ATOM 1321 C C . SER A 1 170 ? 6.340 -8.994 8.389 1.00 73.75 170 SER A C 1
ATOM 1323 O O . SER A 1 170 ? 7.217 -9.759 8.009 1.00 73.75 170 SER A O 1
ATOM 1325 N N . GLY A 1 171 ? 6.521 -8.137 9.392 1.00 76.75 171 GLY A N 1
ATOM 1326 C CA . GLY A 1 171 ? 7.728 -8.120 10.234 1.00 76.75 171 GLY A CA 1
ATOM 1327 C C . GLY A 1 171 ? 8.239 -6.717 10.541 1.00 76.75 171 GLY A C 1
ATOM 1328 O O . GLY A 1 171 ? 8.657 -6.435 11.655 1.00 76.75 171 GLY A O 1
ATOM 1329 N N . ILE A 1 172 ? 8.086 -5.798 9.593 1.00 80.31 172 ILE A N 1
ATOM 1330 C CA . ILE A 1 172 ? 8.678 -4.452 9.661 1.00 80.31 172 ILE A CA 1
ATOM 1331 C C . ILE A 1 172 ? 7.653 -3.328 9.874 1.00 80.31 172 ILE A C 1
ATOM 1333 O O . ILE A 1 172 ? 8.012 -2.157 9.964 1.00 80.31 172 ILE A O 1
ATOM 1337 N N . ILE A 1 173 ? 6.367 -3.675 9.983 1.00 80.75 173 ILE A N 1
ATOM 1338 C CA . ILE A 1 173 ? 5.266 -2.709 10.094 1.00 80.75 173 ILE A CA 1
ATOM 1339 C C . ILE A 1 173 ? 5.421 -1.816 11.328 1.00 80.75 173 ILE A C 1
ATOM 1341 O O . ILE A 1 173 ? 5.281 -0.605 11.215 1.00 80.75 173 ILE A O 1
ATOM 1345 N N . MET A 1 174 ? 5.754 -2.371 12.498 1.00 79.06 174 MET A N 1
ATOM 1346 C CA . MET A 1 174 ? 5.882 -1.562 13.720 1.00 79.06 174 MET A CA 1
ATOM 1347 C C . MET A 1 174 ? 7.046 -0.573 13.656 1.00 79.06 174 MET A C 1
ATOM 1349 O O . MET A 1 174 ? 6.880 0.587 14.035 1.00 79.06 174 MET A O 1
ATOM 1353 N N . SER A 1 175 ? 8.198 -1.007 13.148 1.00 80.19 175 SER A N 1
ATOM 1354 C CA . SER A 1 175 ? 9.353 -0.132 12.937 1.00 80.19 175 SER A CA 1
ATOM 1355 C C . SER A 1 175 ? 9.028 0.961 11.918 1.00 80.19 175 SER A C 1
ATOM 1357 O O . SE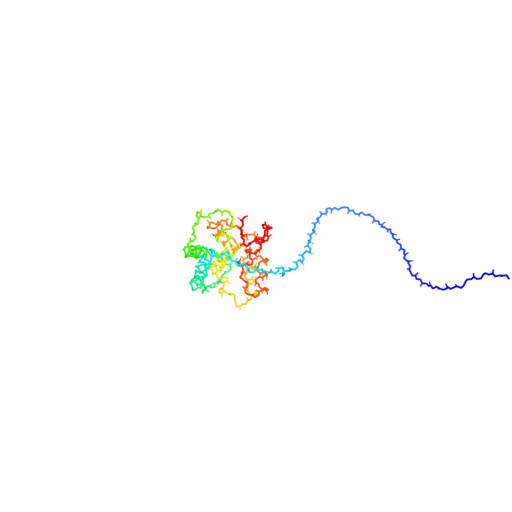R A 1 175 ? 9.322 2.133 12.144 1.00 80.19 175 SER A O 1
ATOM 1359 N N . ALA A 1 176 ? 8.315 0.605 10.848 1.00 80.50 176 ALA A N 1
ATOM 1360 C CA . ALA A 1 176 ? 7.865 1.548 9.836 1.00 80.50 176 ALA A CA 1
ATOM 1361 C C . ALA A 1 176 ? 6.871 2.588 10.370 1.00 80.50 176 ALA A C 1
ATOM 1363 O O . ALA A 1 176 ? 6.939 3.754 9.992 1.00 80.50 176 ALA A O 1
ATOM 1364 N N . ILE A 1 177 ? 5.973 2.201 11.278 1.00 79.19 177 ILE A N 1
ATOM 1365 C CA . ILE A 1 177 ? 5.047 3.138 11.928 1.00 79.19 177 ILE A CA 1
ATOM 1366 C C . ILE A 1 177 ? 5.824 4.170 12.733 1.00 79.19 177 ILE A C 1
ATOM 1368 O O . ILE A 1 177 ? 5.586 5.364 12.573 1.00 79.19 177 ILE A O 1
ATOM 1372 N N . ARG A 1 178 ? 6.778 3.725 13.561 1.00 81.94 178 ARG A N 1
ATOM 1373 C CA . ARG A 1 178 ? 7.637 4.636 14.331 1.00 81.94 178 ARG A CA 1
ATOM 1374 C C . ARG A 1 178 ? 8.350 5.606 13.397 1.00 81.94 178 ARG A C 1
ATOM 1376 O O . ARG A 1 178 ? 8.203 6.813 13.568 1.00 81.94 178 ARG A O 1
ATOM 1383 N N . LEU A 1 179 ? 8.992 5.087 12.350 1.00 82.44 179 LEU A N 1
ATOM 1384 C CA . LEU A 1 179 ? 9.677 5.885 11.334 1.00 82.44 179 LEU A CA 1
ATOM 1385 C C . LEU A 1 179 ? 8.753 6.937 10.694 1.00 82.44 179 LEU A C 1
ATOM 1387 O O . LEU A 1 179 ? 9.075 8.125 10.707 1.00 82.44 179 LEU A O 1
ATOM 1391 N N . ALA A 1 180 ? 7.582 6.528 10.199 1.00 78.75 180 ALA A N 1
ATOM 1392 C CA . ALA A 1 180 ? 6.610 7.415 9.554 1.00 78.75 180 ALA A CA 1
ATOM 1393 C C . ALA A 1 180 ? 6.022 8.463 10.517 1.00 78.75 180 ALA A C 1
ATOM 1395 O O . ALA A 1 180 ? 5.696 9.577 10.114 1.00 78.75 180 ALA A O 1
ATOM 1396 N N . THR A 1 181 ? 5.890 8.140 11.807 1.00 77.44 181 THR A N 1
ATOM 1397 C CA . THR A 1 181 ? 5.411 9.104 12.814 1.00 77.44 181 THR A CA 1
ATOM 1398 C C . THR A 1 181 ? 6.489 10.081 13.281 1.00 77.44 181 THR A C 1
ATOM 1400 O O . THR A 1 181 ? 6.169 11.209 13.669 1.00 77.44 181 THR A O 1
ATOM 1403 N N . THR A 1 182 ? 7.761 9.700 13.215 1.00 80.00 182 THR A N 1
ATOM 1404 C CA . THR A 1 182 ? 8.882 10.569 13.590 1.00 80.00 182 THR A CA 1
ATOM 1405 C C . THR A 1 182 ? 9.247 11.519 12.451 1.00 80.00 182 THR A C 1
ATOM 1407 O O . THR A 1 182 ? 9.488 12.705 12.682 1.00 80.00 182 THR A O 1
ATOM 1410 N N . LEU A 1 183 ? 9.213 11.042 11.207 1.00 75.19 183 LEU A N 1
ATOM 1411 C CA . LEU A 1 183 ? 9.652 11.794 10.035 1.00 75.19 183 LEU A CA 1
ATOM 1412 C C . LEU A 1 183 ? 8.473 12.426 9.289 1.00 75.19 183 LEU A C 1
ATOM 1414 O O . LEU A 1 183 ? 7.556 11.756 8.822 1.00 75.19 183 LEU A O 1
ATOM 1418 N N . ALA A 1 184 ? 8.501 13.753 9.154 1.00 70.12 184 ALA A N 1
ATOM 1419 C CA . ALA A 1 184 ? 7.496 14.465 8.376 1.00 70.12 184 ALA A CA 1
ATOM 1420 C C . ALA A 1 184 ? 7.588 14.087 6.886 1.00 70.12 184 ALA A C 1
ATOM 1422 O O . ALA A 1 184 ? 8.673 14.066 6.313 1.00 70.12 184 ALA A O 1
ATOM 1423 N N . GLY A 1 185 ? 6.439 13.830 6.257 1.00 71.25 185 GLY A N 1
ATOM 1424 C CA . GLY A 1 185 ? 6.350 13.563 4.817 1.00 71.25 185 GLY A CA 1
ATOM 1425 C C . GLY A 1 185 ? 6.579 12.107 4.400 1.00 71.25 185 GLY A C 1
ATOM 1426 O O . GLY A 1 185 ? 6.512 11.819 3.208 1.00 71.25 185 GLY A O 1
ATOM 1427 N N . ILE A 1 186 ? 6.802 11.188 5.345 1.00 82.25 186 ILE A N 1
ATOM 1428 C CA . ILE A 1 186 ? 6.919 9.752 5.060 1.00 82.25 186 ILE A CA 1
ATOM 1429 C C . ILE A 1 186 ? 5.580 9.062 5.324 1.00 82.25 186 ILE A C 1
ATOM 1431 O O . ILE A 1 186 ? 5.001 9.203 6.400 1.00 82.25 186 ILE A O 1
ATOM 1435 N N . SER A 1 187 ? 5.089 8.302 4.343 1.00 87.62 187 SER A N 1
ATOM 1436 C CA . SER A 1 187 ? 3.918 7.443 4.519 1.00 87.62 187 SER A CA 1
ATOM 1437 C C . SER A 1 187 ? 4.289 6.118 5.191 1.00 87.62 187 SER A C 1
ATOM 1439 O O . SER A 1 187 ? 5.436 5.671 5.133 1.00 87.62 187 SER A O 1
ATOM 1441 N N . ILE A 1 188 ? 3.312 5.453 5.814 1.00 87.12 188 ILE A N 1
ATOM 1442 C CA . ILE A 1 188 ? 3.532 4.143 6.445 1.00 87.12 188 ILE A CA 1
ATOM 1443 C C . ILE A 1 188 ? 3.969 3.116 5.395 1.00 87.12 188 ILE A C 1
ATOM 1445 O O . ILE A 1 188 ? 4.917 2.372 5.639 1.00 87.12 188 ILE A O 1
ATOM 1449 N N . GLY A 1 189 ? 3.347 3.099 4.213 1.00 89.88 189 GLY A N 1
ATOM 1450 C CA . GLY A 1 189 ? 3.764 2.239 3.111 1.00 89.88 189 GLY A CA 1
ATOM 1451 C C . GLY A 1 189 ? 5.190 2.531 2.643 1.00 89.88 189 GLY A C 1
ATOM 1452 O O . GLY A 1 189 ? 5.969 1.600 2.434 1.00 89.88 189 GLY A O 1
ATOM 1453 N N . GLY A 1 190 ? 5.584 3.805 2.555 1.00 89.44 190 GLY A N 1
ATOM 1454 C CA . GLY A 1 190 ? 6.959 4.210 2.240 1.00 89.44 190 GLY A CA 1
ATOM 1455 C C . GLY A 1 190 ? 7.982 3.742 3.280 1.00 89.44 190 GLY A C 1
ATOM 1456 O O . GLY A 1 190 ? 9.065 3.276 2.926 1.00 89.44 190 GLY A O 1
ATOM 1457 N N . ALA A 1 191 ? 7.624 3.804 4.562 1.00 89.06 191 ALA A N 1
ATOM 1458 C CA . ALA A 1 191 ? 8.459 3.314 5.653 1.00 89.06 191 ALA A CA 1
ATOM 1459 C C . ALA A 1 191 ? 8.565 1.777 5.676 1.00 89.06 191 ALA A C 1
ATOM 1461 O O . ALA A 1 191 ? 9.653 1.243 5.884 1.00 89.06 191 ALA A O 1
ATOM 1462 N N . ILE A 1 192 ? 7.465 1.058 5.411 1.00 89.38 192 ILE A N 1
ATOM 1463 C CA . ILE A 1 192 ? 7.460 -0.411 5.298 1.00 89.38 192 ILE A CA 1
ATOM 1464 C C . ILE A 1 192 ? 8.361 -0.817 4.137 1.00 89.38 192 ILE A C 1
ATOM 1466 O O . ILE A 1 192 ? 9.282 -1.602 4.286 1.00 89.38 192 ILE A O 1
ATOM 1470 N N . THR A 1 193 ? 8.161 -0.240 2.967 1.00 90.44 193 THR A N 1
ATOM 1471 C CA . THR A 1 193 ? 8.953 -0.622 1.797 1.00 90.44 193 THR A CA 1
ATOM 1472 C C . THR A 1 193 ? 10.432 -0.267 1.912 1.00 90.44 193 THR A C 1
ATOM 1474 O O . THR A 1 193 ? 11.259 -0.996 1.377 1.00 90.44 193 THR A O 1
ATOM 1477 N N . TRP A 1 194 ? 10.786 0.782 2.660 1.00 88.75 194 TRP A N 1
ATOM 1478 C CA . TRP A 1 194 ? 12.178 1.051 3.036 1.00 88.75 194 TRP A CA 1
ATOM 1479 C C . TRP A 1 194 ? 12.761 -0.034 3.937 1.00 88.75 194 TRP A C 1
ATOM 1481 O O . TRP A 1 194 ? 13.882 -0.470 3.706 1.00 88.75 194 TRP A O 1
ATOM 1491 N N . GLY A 1 195 ? 11.990 -0.528 4.908 1.00 86.69 195 GLY A N 1
ATOM 1492 C CA . GLY A 1 195 ? 12.408 -1.673 5.712 1.00 86.69 195 GLY A CA 1
ATOM 1493 C C . GLY A 1 195 ? 12.617 -2.947 4.884 1.00 86.69 195 GLY A C 1
ATOM 1494 O O . GLY A 1 195 ? 13.565 -3.668 5.157 1.00 86.69 195 GLY A O 1
ATOM 1495 N N . LEU A 1 196 ? 11.791 -3.211 3.859 1.00 87.56 196 LEU A N 1
ATOM 1496 C CA . LEU A 1 196 ? 11.952 -4.395 2.986 1.00 87.56 196 LEU A CA 1
ATOM 1497 C C . LEU A 1 196 ? 13.210 -4.315 2.121 1.00 87.56 196 LEU A C 1
ATOM 1499 O O . LEU A 1 196 ? 13.960 -5.278 2.056 1.00 87.56 196 LEU A O 1
ATOM 1503 N N . ASP A 1 197 ? 13.433 -3.167 1.484 1.00 87.56 197 ASP A N 1
ATOM 1504 C CA . ASP A 1 197 ? 14.619 -2.878 0.657 1.00 87.56 197 ASP A CA 1
ATOM 1505 C C . ASP A 1 197 ? 15.906 -2.858 1.509 1.00 87.56 197 ASP A C 1
ATOM 1507 O O . ASP A 1 197 ? 17.008 -3.143 1.048 1.00 87.56 197 ASP A O 1
ATOM 1511 N N . ARG A 1 198 ? 15.781 -2.552 2.807 1.00 84.94 198 ARG A N 1
ATOM 1512 C CA . ARG A 1 198 ? 16.880 -2.720 3.762 1.00 84.94 198 ARG A CA 1
ATOM 1513 C C . ARG A 1 198 ? 17.148 -4.190 4.071 1.00 84.94 198 ARG A C 1
ATOM 1515 O O . ARG A 1 198 ? 18.308 -4.591 4.126 1.00 84.94 198 ARG A O 1
ATOM 1522 N N . ASP A 1 199 ? 16.094 -4.963 4.313 1.00 83.12 199 ASP A N 1
ATOM 1523 C CA . ASP A 1 199 ? 16.178 -6.368 4.724 1.00 83.12 199 ASP A CA 1
ATOM 1524 C C . ASP A 1 199 ? 16.704 -7.281 3.602 1.00 83.12 199 ASP A C 1
ATOM 1526 O O . ASP A 1 199 ? 17.438 -8.227 3.874 1.00 83.12 199 ASP A O 1
ATOM 1530 N N . ASP A 1 200 ? 16.427 -6.962 2.331 1.00 75.94 200 ASP A N 1
ATOM 1531 C CA . ASP A 1 200 ? 17.014 -7.683 1.190 1.00 75.94 200 ASP A CA 1
ATOM 1532 C C . ASP A 1 200 ? 18.497 -7.336 0.917 1.00 75.94 200 ASP A C 1
ATOM 1534 O O . ASP A 1 200 ? 19.156 -7.980 0.091 1.00 75.94 200 ASP A O 1
ATOM 1538 N N . GLY A 1 201 ? 19.041 -6.368 1.665 1.00 75.00 201 GLY A N 1
ATOM 1539 C CA . GLY A 1 201 ? 20.459 -6.023 1.718 1.00 75.00 201 GLY A CA 1
ATOM 1540 C C . GLY A 1 201 ? 20.960 -5.140 0.576 1.00 75.00 201 GLY A C 1
ATOM 1541 O O . GLY A 1 201 ? 22.174 -4.934 0.480 1.00 75.00 201 GLY A O 1
ATOM 1542 N N . ARG A 1 202 ? 20.079 -4.627 -0.296 1.00 80.56 202 ARG A N 1
ATOM 1543 C CA . ARG A 1 202 ? 20.489 -3.845 -1.477 1.00 80.56 202 ARG A CA 1
ATOM 1544 C C . ARG A 1 202 ? 20.279 -2.348 -1.334 1.00 80.56 202 ARG A C 1
ATOM 1546 O O . ARG A 1 202 ? 21.120 -1.606 -1.847 1.00 80.56 202 ARG A O 1
ATOM 1553 N N . LEU A 1 203 ? 19.215 -1.909 -0.653 1.00 84.69 203 LEU A N 1
ATOM 1554 C CA . LEU A 1 203 ? 18.853 -0.489 -0.519 1.00 84.69 203 LEU A CA 1
ATOM 1555 C C . LEU A 1 203 ? 18.879 0.260 -1.866 1.00 84.69 203 LEU A C 1
ATOM 1557 O O . LEU A 1 203 ? 19.317 1.411 -1.954 1.00 84.69 203 LEU A O 1
ATOM 1561 N N . ASP A 1 204 ? 18.451 -0.409 -2.936 1.00 85.69 204 ASP A N 1
ATOM 1562 C CA . ASP A 1 204 ? 18.549 0.090 -4.311 1.00 85.69 204 ASP A CA 1
ATOM 1563 C C . ASP A 1 204 ? 17.237 0.689 -4.831 1.00 85.69 204 ASP A C 1
ATOM 1565 O O . ASP A 1 204 ? 17.173 1.197 -5.957 1.00 85.69 204 ASP A O 1
ATOM 1569 N N . GLY A 1 205 ? 16.201 0.676 -3.993 1.00 88.00 205 GLY A N 1
ATOM 1570 C CA . GLY A 1 205 ? 14.888 1.217 -4.297 1.00 88.00 205 GLY A CA 1
ATOM 1571 C C . GLY A 1 205 ? 13.934 0.277 -4.959 1.00 88.00 205 GLY A C 1
ATOM 1572 O O . GLY A 1 205 ? 12.897 0.734 -5.452 1.00 88.00 205 GLY A O 1
ATOM 1573 N N . TYR A 1 206 ? 14.243 -1.005 -4.943 1.00 88.31 206 TYR A N 1
ATOM 1574 C CA . TYR A 1 206 ? 13.377 -2.045 -5.437 1.00 88.31 206 TYR A CA 1
ATOM 1575 C C . TYR A 1 206 ? 13.234 -3.122 -4.377 1.00 88.31 206 TYR A C 1
ATOM 1577 O O . TYR A 1 206 ? 14.142 -3.395 -3.612 1.00 88.31 206 TYR A O 1
ATOM 1585 N N . ILE A 1 207 ? 12.058 -3.728 -4.336 1.00 84.88 207 ILE A N 1
ATOM 1586 C CA . ILE A 1 207 ? 11.774 -4.847 -3.450 1.00 84.88 207 ILE A CA 1
ATOM 1587 C C . ILE A 1 207 ? 11.837 -6.102 -4.304 1.00 84.88 207 ILE A C 1
ATOM 1589 O O . ILE A 1 207 ? 11.149 -6.181 -5.327 1.00 84.88 207 ILE A O 1
ATOM 1593 N N . LEU A 1 208 ? 12.634 -7.086 -3.880 1.00 71.75 208 LEU A N 1
ATOM 1594 C CA . LEU A 1 208 ? 12.820 -8.349 -4.611 1.00 71.75 208 LEU A CA 1
ATOM 1595 C C . LEU A 1 208 ? 13.440 -8.138 -6.011 1.00 71.75 208 LEU A C 1
ATOM 1597 O O . LEU A 1 208 ? 13.035 -8.771 -6.996 1.00 71.75 208 LEU A O 1
ATOM 1601 N N . ALA A 1 209 ? 14.398 -7.213 -6.117 1.00 68.06 209 ALA A N 1
ATOM 1602 C CA . ALA A 1 209 ? 15.217 -7.039 -7.317 1.00 68.06 209 ALA A CA 1
ATOM 1603 C C . ALA A 1 209 ? 16.402 -8.006 -7.383 1.00 68.06 209 ALA A C 1
ATOM 1605 O O . ALA A 1 209 ? 16.768 -8.642 -6.374 1.00 68.06 209 ALA A O 1
#